Protein AF-A0A015MDX4-F1 (afdb_monomer_lite)

Secondary structure (DSSP, 8-state):
-HHHHHHHHHHHHH-HHHHHH--EEE----S-HHHHHHHHHHHHH-SS--EEEEESGGGHHHHHHHTSTT-GGGGT--EEEEES-BGGG-S-HHHHHHH-SS--EEEEES-B---HHHHHHHHT-SS---EEEEE-PPPGGGHHHHHHHHHHHGGG--EEE--S-HHHHHHHHTT-TT-SEEE------

pLDDT: mean 81.06, std 11.97, range [41.84, 97.25]

Organism: Rhizophagus irregularis (strain DAOM 197198w) (NCBI:txid1432141)

Radius of gyration: 17.51 Å; chains: 1; bounding box: 42×36×48 Å

Sequence (189 aa):
MTNYTNDILELILQNQNFIHNVRNLKLLIDENTRIYNLTSQMIHLHQNLKKILISNDIYLYQLSLLLSKDYNCSNTLNTIIFYHVEFKLVNNLGEIFEQSNVLESVHIFFCSFLNSNLTQQIINLTKPFKLKSLFIVIEKSQIEAAQQSLQISGDYLENFWFSYNASINQQLLKYCKNIKLLYFGMYEK

Foldseek 3Di:
DVPVLLVVLVVVLVVLVNLQPDQEDEDDDDPDPSNVVSVLSSLQSHQQHAEYEDEEAVCLVSLCSSQPPVGRCLAHHQEYEYEAYECPVHQCVLVSVQSRPRHNEYEYAAYPPADPRVLVSQVPHPDQDQYAYDHYADDPVRLVRLQSNLQRHLCNYAEYEDHPDPVSCVSNVVSNDHHNYYDYDDDDD

Structure (mmCIF, N/CA/C/O backbone):
data_AF-A0A015MDX4-F1
#
_entry.id   AF-A0A015MDX4-F1
#
loop_
_atom_site.group_PDB
_atom_site.id
_atom_site.type_symbol
_atom_site.label_atom_id
_atom_site.label_alt_id
_atom_site.label_comp_id
_atom_site.label_asym_id
_atom_site.label_entity_id
_atom_site.label_seq_id
_atom_site.pdbx_PDB_ins_code
_atom_site.Cartn_x
_atom_site.Cartn_y
_atom_site.Cartn_z
_atom_site.occupancy
_atom_site.B_iso_or_equiv
_atom_site.auth_seq_id
_atom_site.auth_comp_id
_atom_site.auth_asym_id
_atom_site.auth_atom_id
_atom_site.pdbx_PDB_model_num
ATOM 1 N N . MET A 1 1 ? -25.206 23.200 -3.541 1.00 51.91 1 MET A N 1
ATOM 2 C CA . MET A 1 1 ? -24.973 21.763 -3.255 1.00 51.91 1 MET A CA 1
ATOM 3 C C . MET A 1 1 ? -24.198 21.515 -1.961 1.00 51.91 1 MET A C 1
ATOM 5 O O . MET A 1 1 ? -24.348 20.442 -1.405 1.00 51.91 1 MET A O 1
ATOM 9 N N . THR A 1 2 ? -23.443 22.486 -1.437 1.00 57.84 2 THR A N 1
ATOM 10 C CA . THR A 1 2 ? -22.593 22.344 -0.238 1.00 57.84 2 THR A CA 1
ATOM 11 C C . THR A 1 2 ? -23.337 22.107 1.085 1.00 57.84 2 THR A C 1
ATOM 13 O O . THR A 1 2 ? -22.780 21.447 1.954 1.00 57.84 2 THR A O 1
ATOM 16 N N . ASN A 1 3 ? -24.579 22.582 1.254 1.00 66.12 3 ASN A N 1
ATOM 17 C CA . ASN A 1 3 ? -25.320 22.379 2.512 1.00 66.12 3 ASN A CA 1
ATOM 18 C C . ASN A 1 3 ? -25.737 20.920 2.736 1.00 66.12 3 ASN A C 1
ATOM 20 O O . ASN A 1 3 ? -25.430 20.372 3.784 1.00 66.12 3 ASN A O 1
ATOM 24 N N . TYR A 1 4 ? -26.309 20.252 1.729 1.00 75.88 4 TYR A N 1
ATOM 25 C CA . TYR A 1 4 ? -26.775 18.867 1.873 1.00 75.88 4 TYR A CA 1
ATOM 26 C C . TYR A 1 4 ? -25.663 17.891 2.276 1.00 75.88 4 TYR A C 1
ATO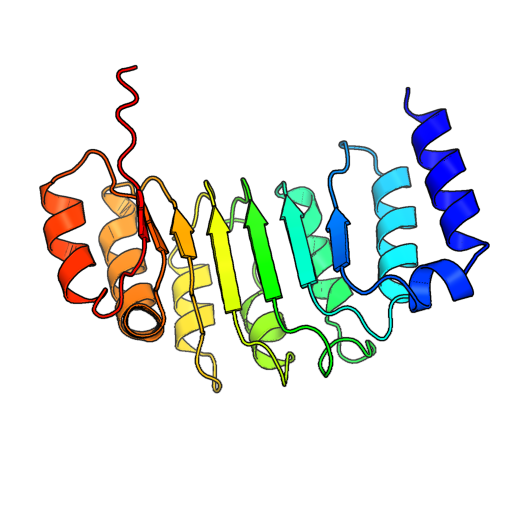M 28 O O . TYR A 1 4 ? -25.886 17.011 3.101 1.00 75.88 4 TYR A O 1
ATOM 36 N N . THR A 1 5 ? -24.453 18.046 1.727 1.00 75.44 5 THR A N 1
ATOM 37 C CA . THR A 1 5 ? -23.316 17.192 2.099 1.00 75.44 5 THR A CA 1
ATOM 38 C C . THR A 1 5 ? -22.891 17.415 3.550 1.00 75.44 5 THR A C 1
ATOM 40 O O . THR A 1 5 ? -22.619 16.444 4.251 1.00 75.44 5 THR A O 1
ATOM 43 N N . ASN A 1 6 ? -22.866 18.668 4.019 1.00 79.50 6 ASN A N 1
ATOM 44 C CA . ASN A 1 6 ? -22.549 18.974 5.416 1.00 79.50 6 ASN A CA 1
ATOM 45 C C . ASN A 1 6 ? -23.601 18.386 6.362 1.00 79.50 6 ASN A C 1
ATOM 47 O O . ASN A 1 6 ? -23.232 17.722 7.326 1.00 79.50 6 ASN A O 1
ATOM 51 N N . ASP A 1 7 ? -24.885 18.560 6.042 1.00 84.75 7 ASP A N 1
ATOM 52 C CA . ASP A 1 7 ? -25.994 18.062 6.859 1.00 84.75 7 ASP A CA 1
ATOM 53 C C . ASP A 1 7 ? -25.942 16.531 6.987 1.00 84.75 7 ASP A C 1
ATOM 55 O O . ASP A 1 7 ? -26.102 15.988 8.078 1.00 84.75 7 ASP A O 1
ATOM 59 N N . ILE A 1 8 ? -25.644 15.820 5.891 1.00 85.88 8 ILE A N 1
ATOM 60 C CA . ILE A 1 8 ? -25.488 14.358 5.904 1.00 85.88 8 ILE A CA 1
ATOM 61 C C . ILE A 1 8 ? -24.317 13.935 6.798 1.00 85.88 8 ILE A C 1
ATOM 63 O O . ILE A 1 8 ? -24.462 13.000 7.584 1.00 85.88 8 ILE A O 1
ATOM 67 N N . LEU A 1 9 ? -23.162 14.597 6.698 1.00 84.00 9 LEU A N 1
ATOM 68 C CA . LEU A 1 9 ? -21.987 14.245 7.502 1.00 84.00 9 LEU A CA 1
ATOM 69 C C . LEU A 1 9 ? -22.198 14.551 8.987 1.00 84.00 9 LEU A C 1
ATOM 71 O O . LEU A 1 9 ? -21.816 13.744 9.829 1.00 84.00 9 LEU A O 1
ATOM 75 N N . GLU A 1 10 ? -22.855 15.664 9.317 1.00 88.56 10 GLU A N 1
ATOM 76 C CA . GLU A 1 10 ? -23.249 15.987 10.693 1.00 88.56 10 GLU A CA 1
ATOM 77 C C . GLU A 1 10 ? -24.224 14.945 11.256 1.00 88.56 10 GLU A C 1
ATOM 79 O O . GLU A 1 10 ? -24.056 14.484 12.387 1.00 88.56 10 GLU A O 1
ATOM 84 N N . LEU A 1 11 ? -25.187 14.493 10.450 1.00 89.81 11 LEU A N 1
ATOM 85 C CA . LEU A 1 11 ? -26.124 13.438 10.835 1.00 89.81 11 LEU A CA 1
ATOM 86 C C . LEU A 1 11 ? -25.394 12.101 11.050 1.00 89.81 11 LEU A C 1
ATOM 88 O O . LEU A 1 11 ? -25.655 11.406 12.032 1.00 89.81 11 LEU A O 1
ATOM 92 N N . ILE A 1 12 ? -24.424 11.752 10.198 1.00 89.19 12 ILE A N 1
ATOM 93 C CA . ILE A 1 12 ? -23.590 10.554 10.390 1.00 89.19 12 ILE A CA 1
ATOM 94 C C . ILE A 1 12 ? -22.765 10.661 11.682 1.00 89.19 12 ILE A C 1
ATOM 96 O O . ILE A 1 12 ? -22.722 9.698 12.448 1.00 89.19 12 ILE A O 1
ATOM 100 N N . LEU A 1 13 ? -22.161 11.820 11.962 1.00 88.56 13 LEU A N 1
ATOM 101 C CA . LEU A 1 13 ? -21.367 12.067 13.174 1.00 88.56 13 LEU A CA 1
ATOM 102 C C . LEU A 1 13 ? -22.166 11.893 14.468 1.00 88.56 13 LEU A C 1
ATOM 104 O O . LEU A 1 13 ? -21.630 11.402 15.461 1.00 88.56 13 LEU A O 1
ATOM 108 N N . GLN A 1 14 ? -23.454 12.237 14.453 1.00 91.06 14 GLN A N 1
ATOM 109 C CA . GLN A 1 14 ? -24.356 12.009 15.585 1.00 91.06 14 GLN A CA 1
ATOM 110 C C . GLN A 1 14 ? -24.640 10.515 15.831 1.00 91.06 14 GLN A C 1
ATOM 112 O O . GLN A 1 14 ? -25.058 10.135 16.923 1.00 91.06 14 GLN A O 1
ATOM 117 N N . ASN A 1 15 ? -24.379 9.646 14.850 1.00 90.50 15 ASN A N 1
ATOM 118 C CA . ASN A 1 15 ? -24.664 8.214 14.898 1.00 90.50 15 ASN A CA 1
ATOM 119 C C . ASN A 1 15 ? -23.373 7.383 15.033 1.00 90.50 15 ASN A C 1
ATOM 121 O O . ASN A 1 15 ? -23.019 6.603 14.151 1.00 90.50 15 ASN A O 1
ATOM 125 N N . GLN A 1 16 ? -22.673 7.489 16.167 1.00 87.31 16 GLN A N 1
ATOM 126 C CA . GLN A 1 16 ? -21.392 6.789 16.393 1.00 87.31 16 GLN A CA 1
ATOM 127 C C . GLN A 1 16 ? -21.469 5.266 16.179 1.00 87.31 16 GLN A C 1
ATOM 129 O O . GLN A 1 16 ? -20.587 4.684 15.550 1.00 87.31 16 GLN A O 1
ATOM 134 N N . ASN A 1 17 ? -22.560 4.619 16.608 1.00 87.94 17 ASN A N 1
ATOM 135 C CA . ASN A 1 17 ? -22.777 3.184 16.380 1.00 87.94 17 ASN A CA 1
ATOM 136 C C . ASN A 1 17 ? -22.796 2.823 14.887 1.00 87.94 17 ASN A C 1
ATOM 138 O O . ASN A 1 17 ? -22.306 1.762 14.500 1.00 87.94 17 ASN A O 1
ATOM 142 N N . PHE A 1 18 ? -23.340 3.701 14.038 1.00 88.38 18 PHE A N 1
ATOM 143 C CA . PHE A 1 18 ? -23.299 3.513 12.591 1.00 88.38 18 PHE A CA 1
ATOM 144 C C . PHE A 1 18 ? -21.850 3.554 12.088 1.00 88.38 18 PHE A C 1
ATOM 146 O O . PHE A 1 18 ? -21.423 2.628 11.401 1.00 88.38 18 PHE A O 1
ATOM 153 N N . ILE A 1 19 ? -21.067 4.553 12.507 1.00 85.31 19 ILE A N 1
ATOM 154 C CA . ILE A 1 19 ? -19.652 4.701 12.126 1.00 85.31 19 ILE A CA 1
ATOM 155 C C . ILE A 1 19 ? -18.822 3.485 12.569 1.00 85.31 19 ILE A C 1
ATOM 157 O O . ILE A 1 19 ? -18.085 2.912 11.766 1.00 85.31 19 ILE A O 1
ATOM 161 N N . HIS A 1 20 ? -18.975 3.031 13.816 1.00 83.44 20 HIS A N 1
ATOM 162 C CA . HIS A 1 20 ? -18.240 1.876 14.349 1.00 83.44 20 HIS A CA 1
ATOM 163 C C . HIS A 1 20 ? -18.513 0.573 13.582 1.00 83.44 20 HIS A C 1
ATOM 165 O O . HIS A 1 20 ? -17.624 -0.277 13.469 1.00 83.44 20 HIS A O 1
ATOM 171 N N . ASN A 1 21 ? -19.721 0.424 13.033 1.00 86.31 21 ASN A N 1
ATOM 172 C CA . ASN A 1 21 ? -20.119 -0.742 12.246 1.00 86.31 21 ASN A CA 1
ATOM 173 C C . ASN A 1 21 ? -19.602 -0.698 10.798 1.00 86.31 21 ASN A C 1
ATOM 175 O O . ASN A 1 21 ? -19.494 -1.744 10.148 1.00 86.31 21 ASN A O 1
ATOM 179 N N . VAL A 1 22 ? -19.246 0.481 10.281 1.00 86.88 22 VAL A N 1
ATOM 180 C CA . VAL A 1 22 ? -18.711 0.639 8.925 1.00 86.88 22 VAL A CA 1
ATOM 181 C C . VAL A 1 22 ? -17.238 0.219 8.891 1.00 86.88 22 VAL A C 1
ATOM 183 O O . VAL A 1 22 ? -16.352 0.862 9.453 1.00 86.88 22 VAL A O 1
ATOM 186 N N . ARG A 1 23 ? -16.971 -0.885 8.185 1.00 85.75 23 ARG A N 1
ATOM 187 C CA . ARG A 1 23 ? -15.627 -1.481 8.042 1.00 85.75 23 ARG A CA 1
ATOM 188 C C . ARG A 1 23 ? -14.867 -1.020 6.801 1.00 85.75 23 ARG A C 1
ATOM 190 O O . ARG A 1 23 ? -13.651 -1.169 6.750 1.00 85.75 23 ARG A O 1
ATOM 197 N N . ASN A 1 24 ? -15.573 -0.515 5.795 1.00 84.69 24 ASN A N 1
ATOM 198 C CA . ASN A 1 24 ? -14.991 -0.064 4.536 1.00 84.69 24 ASN A CA 1
ATOM 199 C C . ASN A 1 24 ? -15.409 1.385 4.319 1.00 84.69 24 ASN A C 1
ATOM 201 O O . ASN A 1 24 ? -16.603 1.655 4.190 1.00 84.69 24 ASN A O 1
ATOM 205 N N . LEU A 1 25 ? -14.441 2.294 4.265 1.00 80.75 25 LEU A N 1
ATOM 206 C CA . LEU A 1 25 ? -14.696 3.716 4.087 1.00 80.75 25 LEU A CA 1
ATOM 207 C C . LEU A 1 25 ? -14.172 4.162 2.724 1.00 80.75 25 LEU A C 1
ATOM 209 O O . LEU A 1 25 ? -13.000 3.974 2.389 1.00 80.75 25 LEU A O 1
ATOM 213 N N . LYS A 1 26 ? -15.065 4.747 1.929 1.00 80.88 26 LYS A N 1
ATOM 214 C CA . LYS A 1 26 ? -14.727 5.379 0.657 1.00 80.88 26 LYS A CA 1
ATOM 215 C C . LYS A 1 26 ? -14.890 6.882 0.818 1.00 80.88 26 LYS A C 1
ATOM 217 O O . LYS A 1 26 ? -16.014 7.347 0.983 1.00 80.88 26 LYS A O 1
ATOM 222 N N . LEU A 1 27 ? -13.790 7.621 0.756 1.00 69.31 27 LEU A N 1
ATOM 223 C CA . LEU A 1 27 ? -13.813 9.076 0.848 1.00 69.31 27 LEU A CA 1
ATOM 224 C C . LEU A 1 27 ? -13.705 9.654 -0.565 1.00 69.31 27 LEU A C 1
ATOM 226 O O . LEU A 1 27 ? -12.684 9.518 -1.233 1.00 69.31 27 LEU A O 1
ATOM 230 N N . LEU A 1 28 ? -14.809 10.230 -1.036 1.00 63.78 28 LEU A N 1
ATOM 231 C CA . LEU A 1 28 ? -14.911 10.982 -2.286 1.00 63.78 28 LEU A CA 1
ATOM 232 C C . LEU A 1 28 ? -15.536 12.322 -1.929 1.00 63.78 28 LEU A C 1
ATOM 234 O O . LEU A 1 28 ? -16.751 12.407 -1.760 1.00 63.78 28 LEU A O 1
ATOM 238 N N . ILE A 1 29 ? -14.703 13.327 -1.701 1.00 59.22 29 ILE A N 1
ATOM 239 C CA . ILE A 1 29 ? -15.138 14.574 -1.089 1.00 59.22 29 ILE A CA 1
ATOM 240 C C . ILE A 1 29 ? -14.649 15.748 -1.927 1.00 59.22 29 ILE A C 1
ATOM 242 O O . ILE A 1 29 ? -13.519 15.742 -2.403 1.00 59.22 29 ILE A O 1
ATOM 246 N N . ASP A 1 30 ? -15.544 16.712 -2.123 1.00 56.84 30 ASP A N 1
ATOM 247 C CA . ASP A 1 30 ? -15.300 17.953 -2.855 1.00 56.84 30 ASP A CA 1
ATOM 248 C C . ASP A 1 30 ? -14.521 18.966 -1.992 1.00 56.84 30 ASP A C 1
ATOM 250 O O . ASP A 1 30 ? -14.519 18.884 -0.756 1.00 56.84 30 ASP A O 1
ATOM 254 N N . GLU A 1 31 ? -13.869 19.932 -2.634 1.00 61.09 31 GLU A N 1
ATOM 255 C CA . GLU A 1 31 ? -12.959 20.908 -2.026 1.00 61.09 31 GLU A CA 1
ATOM 256 C C . GLU A 1 31 ? -13.709 21.919 -1.141 1.00 61.09 31 GLU A C 1
ATOM 258 O O . GLU A 1 31 ? -13.983 23.060 -1.513 1.00 61.09 31 GLU A O 1
ATOM 263 N N . ASN A 1 32 ? -14.069 21.503 0.073 1.00 67.75 32 ASN A N 1
ATOM 264 C CA . ASN A 1 32 ? -14.717 22.358 1.060 1.00 67.75 32 ASN A CA 1
ATOM 265 C C . ASN A 1 32 ? -14.113 22.141 2.452 1.00 67.75 32 ASN A C 1
ATOM 267 O O . ASN A 1 32 ? -14.148 21.043 3.010 1.00 67.75 32 ASN A O 1
ATOM 271 N N . THR A 1 33 ? -13.602 23.219 3.046 1.00 66.12 33 THR A N 1
ATOM 272 C CA . THR A 1 33 ? -12.941 23.225 4.362 1.00 66.12 33 THR A CA 1
ATOM 273 C C . THR A 1 33 ? -13.838 22.756 5.512 1.00 66.12 33 THR A C 1
ATOM 275 O O . THR A 1 33 ? -13.347 22.189 6.488 1.00 66.12 33 THR A O 1
ATOM 278 N N . ARG A 1 34 ? -15.163 22.931 5.418 1.00 70.94 34 ARG A N 1
ATOM 279 C CA . ARG A 1 34 ? -16.099 22.388 6.416 1.00 70.94 34 ARG A CA 1
ATOM 280 C C . ARG A 1 34 ? -16.253 20.881 6.263 1.00 70.94 34 ARG A C 1
ATOM 282 O O . ARG A 1 34 ? -16.202 20.164 7.261 1.00 70.94 34 ARG A O 1
ATOM 289 N N . ILE A 1 35 ? -16.357 20.403 5.025 1.00 72.81 35 ILE A N 1
ATOM 290 C CA . ILE A 1 35 ? -16.430 18.970 4.744 1.00 72.81 35 ILE A CA 1
ATOM 291 C C . ILE A 1 35 ? -15.140 18.272 5.207 1.00 72.81 35 ILE A C 1
ATOM 293 O O . ILE A 1 35 ? -15.199 17.194 5.798 1.00 72.81 35 ILE A O 1
ATOM 297 N N . TYR A 1 36 ? -13.988 18.930 5.040 1.00 71.88 36 TYR A N 1
ATOM 298 C CA . TYR A 1 36 ? -12.698 18.492 5.583 1.00 71.88 36 TYR A CA 1
ATOM 299 C C . TYR A 1 36 ? -12.776 18.192 7.093 1.00 71.88 36 TYR A C 1
ATOM 301 O O . TYR A 1 36 ? -12.437 17.085 7.517 1.00 71.88 36 TYR A O 1
ATOM 309 N N . ASN A 1 37 ? -13.284 19.129 7.902 1.00 75.88 37 ASN A N 1
ATOM 310 C CA . ASN A 1 37 ? -13.329 18.973 9.360 1.00 75.88 37 ASN A CA 1
ATOM 311 C C . ASN A 1 37 ? -14.263 17.836 9.792 1.00 75.88 37 ASN A C 1
ATOM 313 O O . ASN A 1 37 ? -13.899 17.024 10.644 1.00 75.88 37 ASN A O 1
ATOM 317 N N . LEU A 1 38 ? -15.450 17.753 9.186 1.00 79.38 38 LEU A N 1
ATOM 318 C CA . LEU A 1 38 ? -16.440 16.722 9.509 1.00 79.38 38 LEU A CA 1
ATOM 319 C C . LEU A 1 38 ? -15.930 15.322 9.144 1.00 79.38 38 LEU A C 1
ATOM 321 O O . LEU A 1 38 ? -16.098 14.373 9.907 1.00 79.38 38 LEU A O 1
ATOM 325 N N . THR A 1 39 ? -15.229 15.201 8.018 1.00 76.50 39 THR A N 1
ATOM 326 C CA . THR A 1 39 ? -14.639 13.927 7.583 1.00 76.50 39 THR A CA 1
ATOM 327 C C . THR A 1 39 ? -13.542 13.466 8.528 1.00 76.50 39 THR A C 1
ATOM 329 O O . THR A 1 39 ? -13.517 12.295 8.901 1.00 76.50 39 THR A O 1
ATOM 332 N N . SER A 1 40 ? -12.673 14.383 8.969 1.00 75.62 40 SER A N 1
ATOM 333 C CA . SER A 1 40 ? -11.643 14.070 9.965 1.00 75.62 40 SER A CA 1
ATOM 334 C C . SER A 1 40 ? -12.273 13.555 11.259 1.00 75.62 40 SER A C 1
ATOM 336 O O . SER A 1 40 ? -11.809 12.562 11.809 1.00 75.62 40 SER A O 1
ATOM 338 N N . GLN A 1 41 ? -13.365 14.168 11.726 1.00 79.19 41 GLN A N 1
ATOM 339 C CA . GLN A 1 41 ? -14.090 13.690 12.909 1.00 79.19 41 GLN A CA 1
ATOM 340 C C . GLN A 1 41 ? -14.704 12.302 12.692 1.00 79.19 41 GLN A C 1
ATOM 342 O O . GLN A 1 41 ? -14.591 11.441 13.562 1.00 79.19 41 GLN A O 1
ATOM 347 N N . MET A 1 42 ? -15.317 12.056 11.528 1.00 79.44 42 MET A N 1
ATOM 348 C CA . MET A 1 42 ? -15.921 10.756 11.212 1.00 79.44 42 MET A CA 1
ATOM 349 C C . MET A 1 42 ? -14.875 9.657 11.206 1.00 79.44 42 MET A C 1
ATOM 351 O O . MET A 1 42 ? -15.070 8.603 11.807 1.00 79.44 42 MET A O 1
ATOM 355 N N . ILE A 1 43 ? -13.747 9.937 10.559 1.00 76.44 43 ILE A N 1
ATOM 356 C CA . ILE A 1 43 ? -12.565 9.104 10.625 1.00 76.44 43 ILE A CA 1
ATOM 357 C C . ILE A 1 43 ? -12.203 8.867 12.085 1.00 76.44 43 ILE A C 1
ATOM 359 O O . ILE A 1 43 ? -12.191 7.717 12.486 1.00 76.44 43 ILE A O 1
ATOM 363 N N . HIS A 1 44 ? -11.984 9.895 12.908 1.00 76.44 44 HIS A N 1
ATOM 364 C CA . HIS A 1 44 ? -11.553 9.711 14.300 1.00 76.44 44 HIS A CA 1
ATOM 365 C C . HIS A 1 44 ? -12.491 8.831 15.151 1.00 76.44 44 HIS A C 1
ATOM 367 O O . HIS A 1 44 ? -12.062 8.267 16.155 1.00 76.44 44 HIS A O 1
ATOM 373 N N . LEU A 1 45 ? -13.744 8.650 14.737 1.00 78.81 45 LEU A N 1
ATOM 374 C CA . LEU A 1 45 ? -14.698 7.754 15.388 1.00 78.81 45 LEU A CA 1
ATOM 375 C C . LEU A 1 45 ? -14.622 6.296 14.892 1.00 78.81 45 LEU A C 1
ATOM 377 O O . LEU A 1 45 ? -15.122 5.391 15.559 1.00 78.81 45 LEU A O 1
ATOM 381 N N . HIS A 1 46 ? -13.994 6.009 13.752 1.00 77.81 46 HIS A N 1
ATOM 382 C CA . HIS A 1 46 ? -13.793 4.632 13.300 1.00 77.81 46 HIS A CA 1
ATOM 383 C C . HIS A 1 46 ? -12.769 3.891 14.177 1.00 77.81 46 HIS A C 1
ATOM 385 O O . HIS A 1 46 ? -11.664 4.354 14.418 1.00 77.81 46 HIS A O 1
ATOM 391 N N . GLN A 1 47 ? -13.122 2.685 14.626 1.00 75.88 47 GLN A N 1
ATOM 392 C CA . GLN A 1 47 ? -12.231 1.833 15.434 1.00 75.88 47 GLN A CA 1
ATOM 393 C C . GLN A 1 47 ? -11.836 0.538 14.711 1.00 75.88 47 GLN A C 1
ATOM 395 O O . GLN A 1 47 ? -10.785 -0.033 14.975 1.00 75.88 47 GLN A O 1
ATOM 400 N N . ASN A 1 48 ? -12.664 0.089 13.762 1.00 81.88 48 ASN A N 1
ATOM 401 C CA . ASN A 1 48 ? -12.541 -1.213 13.099 1.00 81.88 48 ASN A CA 1
ATOM 402 C C . ASN A 1 48 ? -12.427 -1.091 11.573 1.00 81.88 48 ASN A C 1
ATOM 404 O O . ASN A 1 48 ? -12.924 -1.948 10.830 1.00 81.88 48 ASN A O 1
ATOM 408 N N . LEU A 1 49 ? -11.847 0.013 11.099 1.00 85.00 49 LEU A N 1
ATOM 409 C CA . LEU A 1 49 ? -11.712 0.283 9.675 1.00 85.00 49 LEU A CA 1
ATOM 410 C C . LEU A 1 49 ? -10.753 -0.729 9.047 1.00 85.00 49 LEU A C 1
ATOM 412 O O . LEU A 1 49 ? -9.581 -0.769 9.391 1.00 85.00 49 LEU A O 1
ATOM 416 N N . LYS A 1 50 ? -11.247 -1.524 8.098 1.00 90.38 50 LYS A N 1
ATOM 417 C CA . LYS A 1 50 ? -10.450 -2.520 7.374 1.00 90.38 50 LYS A CA 1
ATOM 418 C C . LYS A 1 50 ? -9.869 -1.977 6.083 1.00 90.38 50 LYS A C 1
ATOM 420 O O . LYS A 1 50 ? -8.739 -2.297 5.739 1.00 90.38 50 LYS A O 1
ATOM 425 N N . LYS A 1 51 ? -10.633 -1.153 5.371 1.00 90.81 51 LYS A N 1
ATOM 426 C CA . LYS A 1 51 ? -10.256 -0.653 4.050 1.00 90.81 51 LYS A CA 1
ATOM 427 C C . LYS A 1 51 ? -10.554 0.828 3.905 1.00 90.81 51 LYS A C 1
ATOM 429 O O . LYS A 1 51 ? -11.668 1.253 4.215 1.00 90.81 51 LYS A O 1
ATOM 434 N N . ILE A 1 52 ? -9.598 1.561 3.341 1.00 86.19 52 ILE A N 1
ATOM 435 C CA . ILE A 1 52 ? -9.751 2.972 2.982 1.00 86.19 52 ILE A CA 1
ATOM 436 C C . ILE A 1 52 ? -9.419 3.215 1.505 1.00 86.19 52 ILE A C 1
ATOM 438 O O . ILE A 1 52 ? -8.458 2.657 0.972 1.00 86.19 52 ILE A O 1
ATOM 442 N N . LEU A 1 53 ? -10.235 4.038 0.842 1.00 87.88 53 LEU A N 1
ATOM 443 C CA . LEU A 1 53 ? -9.911 4.659 -0.445 1.00 87.88 53 LEU A CA 1
ATOM 444 C C . LEU A 1 53 ? -9.650 6.146 -0.229 1.00 87.88 53 LEU A C 1
ATOM 446 O O . LEU A 1 53 ? -10.494 6.835 0.346 1.00 87.88 53 LEU A O 1
ATOM 450 N N . ILE A 1 54 ? -8.529 6.614 -0.763 1.00 81.50 54 ILE A N 1
ATOM 451 C CA . ILE A 1 54 ? -8.075 7.998 -0.722 1.00 81.50 54 ILE A CA 1
ATOM 452 C C . ILE A 1 54 ? -8.002 8.502 -2.153 1.00 81.50 54 ILE A C 1
ATOM 454 O O . ILE A 1 54 ? -7.364 7.886 -3.011 1.00 81.50 54 ILE A O 1
ATOM 458 N N . SER A 1 55 ? -8.674 9.619 -2.389 1.00 79.81 55 SER A N 1
ATOM 459 C CA . SER A 1 55 ? -8.725 10.301 -3.670 1.00 79.81 55 SER A CA 1
ATOM 460 C C . SER A 1 55 ? -8.418 11.772 -3.448 1.00 79.81 55 SER A C 1
ATOM 462 O O . SER A 1 55 ? -8.962 12.339 -2.504 1.00 79.81 55 SER A O 1
ATOM 464 N N . ASN A 1 56 ? -7.635 12.381 -4.344 1.00 70.62 56 ASN A N 1
ATOM 465 C CA . ASN A 1 56 ? -7.257 13.800 -4.324 1.00 70.62 56 ASN A CA 1
ATOM 466 C C . ASN A 1 56 ? -6.238 14.201 -3.220 1.00 70.62 56 ASN A C 1
ATOM 468 O O . ASN A 1 56 ? -6.128 13.571 -2.164 1.00 70.62 56 ASN A O 1
ATOM 472 N N . ASP A 1 57 ? -5.479 15.267 -3.475 1.00 63.00 57 ASP A N 1
ATOM 473 C CA . ASP A 1 57 ? -4.204 15.586 -2.808 1.00 63.00 57 ASP A CA 1
ATOM 474 C C . ASP A 1 57 ? -4.369 16.217 -1.429 1.00 63.00 57 ASP A C 1
ATOM 476 O O . ASP A 1 57 ? -3.601 15.946 -0.503 1.00 63.00 57 ASP A O 1
ATOM 480 N N . ILE A 1 58 ? -5.431 17.009 -1.265 1.00 59.78 58 ILE A N 1
ATOM 481 C CA . ILE A 1 58 ? -5.780 17.705 -0.016 1.00 59.78 58 ILE A CA 1
ATOM 482 C C . ILE A 1 58 ? -5.967 16.707 1.145 1.00 59.78 58 ILE A C 1
ATOM 484 O O . ILE A 1 58 ? -5.757 17.035 2.314 1.00 59.78 58 ILE A O 1
ATOM 488 N N . TYR A 1 59 ? -6.306 15.457 0.830 1.00 59.53 59 TYR A N 1
ATOM 489 C CA . TYR A 1 59 ? -6.685 14.429 1.797 1.00 59.53 59 TYR A CA 1
ATOM 490 C C . TYR A 1 59 ? -5.509 13.545 2.236 1.00 59.53 59 TYR A C 1
ATOM 492 O O . TYR A 1 59 ? -5.647 12.740 3.156 1.00 59.53 59 TYR A O 1
ATOM 500 N N . LEU A 1 60 ? -4.318 13.728 1.658 1.00 59.88 60 LEU A N 1
ATOM 501 C CA . LEU A 1 60 ? -3.103 13.052 2.121 1.00 59.88 60 LEU A CA 1
ATOM 502 C C . LEU A 1 60 ? -2.590 13.622 3.445 1.00 59.88 60 LEU A C 1
ATOM 504 O O . LEU A 1 60 ? -2.121 12.863 4.289 1.00 59.88 60 LEU A O 1
ATOM 508 N N . TYR A 1 61 ? -2.767 14.927 3.682 1.00 58.94 61 TYR A N 1
ATOM 509 C CA . TYR A 1 61 ? -2.538 15.521 5.004 1.00 58.94 61 TYR A CA 1
ATOM 510 C C . TYR A 1 61 ? -3.449 14.894 6.066 1.00 58.94 61 TYR A C 1
ATOM 512 O O . TYR A 1 61 ? -3.017 14.660 7.193 1.00 58.94 61 TYR A O 1
ATOM 520 N N . GLN A 1 62 ? -4.686 14.540 5.708 1.00 57.19 62 GLN A N 1
ATOM 521 C CA . GLN A 1 62 ? -5.580 13.830 6.622 1.00 57.19 62 GLN A CA 1
ATOM 522 C C . GLN A 1 62 ? -5.112 12.402 6.889 1.00 57.19 62 GLN A C 1
ATOM 524 O O . GLN A 1 62 ? -5.411 11.886 7.960 1.00 57.19 62 GLN A O 1
ATOM 529 N N . LEU A 1 63 ? -4.357 11.768 5.981 1.00 61.50 63 LEU A N 1
ATOM 530 C CA . LEU A 1 63 ? -3.832 10.421 6.207 1.00 61.50 63 LEU A CA 1
ATOM 531 C C . LEU A 1 63 ? -2.849 10.373 7.389 1.00 61.50 63 LEU A C 1
ATOM 533 O O . LEU A 1 63 ? -2.842 9.400 8.139 1.00 61.50 63 LEU A O 1
ATOM 537 N N . SER A 1 64 ? -2.079 11.440 7.619 1.00 61.19 64 SER A N 1
ATOM 538 C CA . SER A 1 64 ? -1.279 11.557 8.850 1.00 61.19 64 SER A CA 1
ATOM 539 C C . SER A 1 64 ? -2.121 11.625 10.113 1.00 61.19 64 SER A C 1
ATOM 541 O O . SER A 1 64 ? -1.742 11.060 11.133 1.00 61.19 64 SER A O 1
ATOM 543 N N . LEU A 1 65 ? -3.247 12.346 10.063 1.00 58.59 65 LEU A N 1
ATOM 544 C CA . LEU A 1 65 ? -4.173 12.442 11.194 1.00 58.59 65 LEU A CA 1
ATOM 545 C C . LEU A 1 65 ? -4.934 11.123 11.406 1.00 58.59 65 LEU A C 1
ATOM 547 O O . LEU A 1 65 ? -5.175 10.735 12.543 1.00 58.59 65 LEU A O 1
ATOM 551 N N . LEU A 1 66 ? -5.259 10.423 10.317 1.00 58.22 66 LEU A N 1
ATOM 552 C CA . LEU A 1 66 ? -5.904 9.106 10.259 1.00 58.22 66 LEU A CA 1
ATOM 553 C C . LEU A 1 66 ? -5.127 8.016 11.000 1.00 58.22 66 LEU A C 1
ATOM 555 O O . LEU A 1 66 ? -5.729 7.016 11.370 1.00 58.22 66 LEU A O 1
ATOM 559 N N . LEU A 1 67 ? -3.809 8.150 11.149 1.00 60.00 67 LEU A N 1
ATOM 560 C CA . LEU A 1 67 ? -2.944 7.099 11.692 1.00 60.00 67 LEU A CA 1
ATOM 561 C C . LEU A 1 67 ? -2.023 7.596 12.805 1.00 60.00 67 LEU A C 1
ATOM 563 O O . LEU A 1 67 ? -1.117 6.880 13.215 1.00 60.00 67 LEU A O 1
ATOM 567 N N . SER A 1 68 ? -2.281 8.784 13.358 1.00 61.62 68 SER A N 1
ATOM 568 C CA . SER A 1 68 ? -1.549 9.249 14.534 1.00 61.62 68 SER A CA 1
ATOM 569 C C . SER A 1 68 ? -1.594 8.205 15.662 1.00 61.62 68 SER A C 1
ATOM 571 O O . SER A 1 68 ? -2.509 7.382 15.752 1.00 61.62 68 SER A O 1
ATOM 573 N N . LYS A 1 69 ? -0.586 8.235 16.543 1.00 55.50 69 LYS A N 1
ATOM 574 C CA . LYS A 1 69 ? -0.397 7.246 17.624 1.00 55.50 69 LYS A CA 1
ATOM 575 C C . LYS A 1 69 ? -1.621 7.052 18.530 1.00 55.50 69 LYS A C 1
ATOM 577 O O . LYS A 1 69 ? -1.708 6.028 19.200 1.00 55.50 69 LYS A O 1
ATOM 582 N N . ASP A 1 70 ? -2.552 7.999 18.526 1.00 56.59 70 ASP A N 1
ATOM 583 C CA . ASP A 1 70 ? -3.755 8.004 19.354 1.00 56.59 70 ASP A CA 1
ATOM 584 C C . ASP A 1 70 ? -4.930 7.222 18.730 1.00 56.59 70 ASP A C 1
ATOM 586 O O . ASP A 1 70 ? -6.033 7.220 19.279 1.00 56.59 70 ASP A O 1
ATOM 590 N N . TYR A 1 71 ? -4.730 6.568 17.578 1.00 63.66 71 TYR A N 1
ATOM 591 C CA . TYR A 1 71 ? -5.821 6.027 16.771 1.00 63.66 71 TYR A CA 1
ATOM 592 C C . TYR A 1 71 ? -5.829 4.490 16.629 1.00 63.66 71 TYR A C 1
ATOM 594 O O . TYR A 1 71 ? -4.821 3.839 16.354 1.00 63.66 71 TYR A O 1
ATOM 602 N N . ASN A 1 72 ? -7.018 3.893 16.786 1.00 64.31 72 ASN A N 1
ATOM 603 C CA . ASN A 1 72 ? -7.209 2.449 17.001 1.00 64.31 72 ASN A CA 1
ATOM 604 C C . ASN A 1 72 ? -7.300 1.583 15.726 1.00 64.31 72 ASN A C 1
ATOM 606 O O . ASN A 1 72 ? -7.418 0.359 15.836 1.00 64.31 72 ASN A O 1
ATOM 610 N N . CYS A 1 73 ? -7.250 2.153 14.514 1.00 75.62 73 CYS A N 1
ATOM 611 C CA . CYS A 1 73 ? -7.395 1.346 13.292 1.00 75.62 73 CYS A CA 1
ATOM 612 C C . CYS A 1 73 ? -6.109 0.620 12.855 1.00 75.62 73 CYS A C 1
ATOM 614 O O . CYS A 1 73 ? -6.173 -0.237 11.976 1.00 75.62 73 CYS A O 1
ATOM 616 N N . SER A 1 74 ? -4.957 0.898 13.473 1.00 79.06 74 SER A N 1
ATOM 617 C CA . SER A 1 74 ? -3.660 0.274 13.144 1.00 79.06 74 SER A CA 1
ATOM 618 C C . SER A 1 74 ? -3.693 -1.261 13.171 1.00 79.06 74 SER A C 1
ATOM 620 O O . SER A 1 74 ? -2.997 -1.919 12.398 1.00 79.06 74 SER A O 1
ATOM 622 N N . ASN A 1 75 ? -4.547 -1.842 14.018 1.00 85.25 75 ASN A N 1
ATOM 623 C CA . ASN A 1 75 ? -4.736 -3.290 14.145 1.00 85.25 75 ASN A CA 1
ATOM 624 C C . ASN A 1 75 ? -5.848 -3.862 13.253 1.00 85.25 75 ASN A C 1
ATOM 626 O O . ASN A 1 75 ? -6.056 -5.074 13.246 1.00 85.25 75 ASN A O 1
ATOM 630 N N . THR A 1 76 ? -6.589 -3.023 12.526 1.00 88.00 76 THR A N 1
ATOM 631 C CA . THR A 1 76 ? -7.719 -3.460 11.689 1.00 88.00 76 THR A CA 1
ATOM 632 C C . THR A 1 76 ? -7.569 -3.092 10.215 1.00 88.00 76 THR A C 1
ATOM 634 O O . THR A 1 76 ? -8.085 -3.830 9.372 1.00 88.00 76 THR A O 1
ATOM 637 N N . LEU A 1 77 ? -6.823 -2.030 9.891 1.00 88.25 77 LEU A N 1
ATOM 638 C CA . LEU A 1 77 ? -6.640 -1.505 8.541 1.00 88.25 77 LEU A CA 1
ATOM 639 C C . LEU A 1 77 ? -5.730 -2.408 7.705 1.00 88.25 77 LEU A C 1
ATOM 641 O O . LEU A 1 77 ? -4.504 -2.330 7.771 1.00 88.25 77 LEU A O 1
ATOM 645 N N . ASN A 1 78 ? -6.349 -3.245 6.875 1.00 93.19 78 ASN A N 1
ATOM 646 C CA . ASN A 1 78 ? -5.660 -4.205 6.023 1.00 93.19 78 ASN A CA 1
ATOM 647 C C . ASN A 1 78 ? -5.403 -3.695 4.598 1.00 93.19 78 ASN A C 1
ATOM 649 O O . ASN A 1 78 ? -4.487 -4.180 3.934 1.00 93.19 78 ASN A O 1
ATOM 653 N N . THR A 1 79 ? -6.198 -2.731 4.123 1.00 93.88 79 THR A N 1
ATOM 654 C CA . THR A 1 79 ? -6.169 -2.280 2.729 1.00 93.88 79 THR A CA 1
ATOM 655 C C . THR A 1 79 ? -6.171 -0.763 2.630 1.00 93.88 79 THR A C 1
ATOM 657 O O . THR A 1 79 ? -7.107 -0.104 3.089 1.00 93.88 79 THR A O 1
ATOM 660 N N . ILE A 1 80 ? -5.182 -0.217 1.925 1.00 91.12 80 ILE A N 1
ATOM 661 C CA . ILE A 1 80 ? -5.136 1.198 1.541 1.00 91.12 80 ILE A CA 1
ATOM 662 C C . ILE A 1 80 ? -5.167 1.285 0.017 1.00 91.12 80 ILE A C 1
ATOM 664 O O . ILE A 1 80 ? -4.405 0.603 -0.669 1.00 91.12 80 ILE A O 1
ATOM 668 N N . ILE A 1 81 ? -6.059 2.116 -0.517 1.00 91.88 81 ILE A N 1
ATOM 669 C CA . ILE A 1 81 ? -6.142 2.400 -1.948 1.00 91.88 81 ILE A CA 1
ATOM 670 C C . ILE A 1 81 ? -5.935 3.894 -2.173 1.00 91.88 81 ILE A C 1
ATOM 672 O O . ILE A 1 81 ? -6.664 4.704 -1.610 1.00 91.88 81 ILE A O 1
ATOM 676 N N . PHE A 1 82 ? -4.991 4.239 -3.040 1.00 89.00 82 PHE A N 1
ATOM 677 C CA . PHE A 1 82 ? -4.780 5.587 -3.556 1.00 89.00 82 PHE A CA 1
ATOM 678 C C . PHE A 1 82 ? -5.319 5.681 -4.986 1.00 89.00 82 PHE A C 1
ATOM 680 O O . PHE A 1 82 ? -5.058 4.795 -5.804 1.00 89.00 82 PHE A O 1
ATOM 687 N N . TYR A 1 83 ? -6.073 6.739 -5.281 1.00 87.75 83 TYR A N 1
ATOM 688 C CA . TYR A 1 83 ? -6.686 6.981 -6.586 1.00 87.75 83 TYR A CA 1
ATOM 689 C C . TYR A 1 83 ? -6.557 8.455 -6.992 1.00 87.75 83 TYR A C 1
ATOM 691 O O . TYR A 1 83 ? -7.107 9.304 -6.305 1.00 87.75 83 TYR A O 1
ATOM 699 N N . HIS A 1 84 ? -5.855 8.775 -8.085 1.00 83.44 84 HIS A N 1
ATOM 700 C CA . HIS A 1 84 ? -5.589 10.169 -8.502 1.00 83.44 84 HIS A CA 1
ATOM 701 C C . HIS A 1 84 ? -5.022 11.037 -7.371 1.00 83.44 84 HIS A C 1
ATOM 703 O O . HIS A 1 84 ? -5.638 11.995 -6.915 1.00 83.44 84 HIS A O 1
ATOM 709 N N . VAL A 1 85 ? -3.851 10.632 -6.892 1.00 80.81 85 VAL A N 1
ATOM 710 C CA . VAL A 1 85 ? -3.149 11.242 -5.761 1.00 80.81 85 VAL A CA 1
ATOM 711 C C . VAL A 1 85 ? -1.756 11.678 -6.222 1.00 80.81 85 VAL A C 1
ATOM 713 O O . VAL A 1 85 ? -1.065 10.909 -6.894 1.00 80.81 85 VAL A O 1
ATOM 716 N N . GLU A 1 86 ? -1.332 12.873 -5.837 1.00 80.81 86 GLU A N 1
ATOM 717 C CA . GLU A 1 86 ? -0.011 13.457 -6.023 1.00 80.81 86 GLU A CA 1
ATOM 718 C C . GLU A 1 86 ? 0.809 13.367 -4.741 1.00 80.81 86 GLU A C 1
ATOM 720 O O . GLU A 1 86 ? 0.647 14.103 -3.769 1.00 80.81 86 GLU A O 1
ATOM 725 N N . PHE A 1 87 ? 1.788 12.466 -4.767 1.00 78.38 87 PHE A N 1
ATOM 726 C CA . PHE A 1 87 ? 2.645 12.191 -3.619 1.00 78.38 87 PHE A CA 1
ATOM 727 C C . PHE A 1 87 ? 3.748 13.239 -3.400 1.00 78.38 87 PHE A C 1
ATOM 729 O O . PHE A 1 87 ? 4.557 13.101 -2.482 1.00 78.38 87 PHE A O 1
ATOM 736 N N . LYS A 1 88 ? 3.821 14.301 -4.219 1.00 73.25 88 LYS A N 1
ATOM 737 C CA . LYS A 1 88 ? 4.806 15.387 -4.035 1.00 73.25 88 LYS A CA 1
ATOM 738 C C . LYS A 1 88 ? 4.622 16.158 -2.737 1.00 73.25 88 LYS A C 1
ATOM 740 O O . LYS A 1 88 ? 5.604 16.674 -2.216 1.00 73.25 88 LYS A O 1
ATOM 745 N N . LEU A 1 89 ? 3.402 16.211 -2.215 1.00 64.56 89 LEU A N 1
ATOM 746 C CA . LEU A 1 89 ? 3.061 17.022 -1.049 1.00 64.56 89 LEU A CA 1
ATOM 747 C C . LEU A 1 89 ? 3.034 16.220 0.264 1.00 64.56 89 LEU A C 1
ATOM 749 O O . LEU A 1 89 ? 2.639 16.760 1.294 1.00 64.56 89 LEU A O 1
ATOM 753 N N . VAL A 1 90 ? 3.449 14.944 0.253 1.00 69.62 90 VAL A N 1
ATOM 754 C CA . VAL A 1 90 ? 3.246 14.029 1.391 1.00 69.62 90 VAL A CA 1
ATOM 755 C C . VAL A 1 90 ? 4.554 13.515 1.967 1.00 69.62 90 VAL A C 1
ATOM 757 O O . VAL A 1 90 ? 5.318 12.815 1.302 1.00 69.62 90 VAL A O 1
ATOM 760 N N . ASN A 1 91 ? 4.772 13.800 3.249 1.00 73.38 91 ASN A N 1
ATOM 761 C CA . ASN A 1 91 ? 6.040 13.512 3.925 1.00 73.38 91 ASN A CA 1
ATOM 762 C C . ASN A 1 91 ? 5.960 12.396 4.979 1.00 73.38 91 ASN A C 1
ATOM 764 O O . ASN A 1 91 ? 6.987 12.025 5.530 1.00 73.38 91 ASN A O 1
ATOM 768 N N . ASN A 1 92 ? 4.773 11.862 5.274 1.00 77.62 92 ASN A N 1
ATOM 769 C CA . ASN A 1 92 ? 4.530 10.989 6.433 1.00 77.62 92 ASN A CA 1
ATOM 770 C C . ASN A 1 92 ? 3.876 9.638 6.095 1.00 77.62 92 ASN A C 1
ATOM 772 O O . ASN A 1 92 ? 3.462 8.912 6.997 1.00 77.62 92 ASN A O 1
ATOM 776 N N . LEU A 1 93 ? 3.818 9.257 4.814 1.00 82.38 93 LEU A N 1
ATOM 777 C CA . LEU A 1 93 ? 3.288 7.952 4.397 1.00 82.38 93 LEU A CA 1
ATOM 778 C C . LEU A 1 93 ? 4.090 6.785 4.966 1.00 82.38 93 LEU A C 1
ATOM 780 O O . LEU A 1 93 ? 3.517 5.741 5.265 1.00 82.38 93 LEU A O 1
ATOM 784 N N . GLY A 1 94 ? 5.397 6.970 5.156 1.00 86.50 94 GLY A N 1
ATOM 785 C CA . GLY A 1 94 ? 6.240 5.987 5.829 1.00 86.50 94 GLY A CA 1
ATOM 786 C C . GLY A 1 94 ? 5.712 5.630 7.222 1.00 86.50 94 GLY A C 1
ATOM 787 O O . GLY A 1 94 ? 5.532 4.455 7.525 1.00 86.50 94 GLY A O 1
ATOM 788 N N . GLU A 1 95 ? 5.372 6.630 8.042 1.00 83.69 95 GLU A N 1
ATOM 789 C CA . GLU A 1 95 ? 4.848 6.412 9.400 1.00 83.69 95 GLU A CA 1
ATOM 790 C C . GLU A 1 95 ? 3.522 5.646 9.383 1.00 83.69 95 GLU A C 1
ATOM 792 O O . GLU A 1 95 ? 3.340 4.696 10.139 1.00 83.69 95 GLU A O 1
ATOM 797 N N . ILE A 1 96 ? 2.636 6.016 8.458 1.00 81.69 96 ILE A N 1
ATOM 798 C CA . ILE A 1 96 ? 1.337 5.379 8.212 1.00 81.69 96 ILE A CA 1
ATOM 799 C C . ILE A 1 96 ? 1.489 3.883 7.913 1.00 81.69 96 ILE A C 1
ATOM 801 O O . ILE A 1 96 ? 0.789 3.047 8.493 1.00 81.69 96 ILE A O 1
ATOM 805 N N . PHE A 1 97 ? 2.401 3.529 7.004 1.00 87.31 97 PHE A N 1
ATOM 806 C CA . PHE A 1 97 ? 2.657 2.130 6.665 1.00 87.31 97 PHE A CA 1
ATOM 807 C C . PHE A 1 97 ? 3.302 1.376 7.832 1.00 87.31 97 PHE A C 1
ATOM 809 O O . PHE A 1 97 ? 2.946 0.225 8.083 1.00 87.31 97 PHE A O 1
ATOM 816 N N . GLU A 1 98 ? 4.193 2.032 8.575 1.00 87.38 98 GLU A N 1
ATOM 817 C CA . GLU A 1 98 ? 4.905 1.445 9.710 1.00 87.38 98 GLU A CA 1
ATOM 818 C C . GLU A 1 98 ? 3.978 1.174 10.906 1.00 87.38 98 GLU A C 1
ATOM 820 O O . GLU A 1 98 ? 4.086 0.144 11.575 1.00 87.38 98 GLU A O 1
ATOM 825 N N . GLN A 1 99 ? 3.022 2.068 11.160 1.00 83.31 99 GLN A N 1
ATOM 826 C CA . GLN A 1 99 ? 2.058 1.954 12.255 1.00 83.31 99 GLN A CA 1
ATOM 827 C C . GLN A 1 99 ? 0.995 0.890 12.001 1.00 83.31 99 GLN A C 1
ATOM 829 O O . GLN A 1 99 ? 0.500 0.295 12.958 1.00 83.31 99 GLN A O 1
ATOM 834 N N . SER A 1 100 ? 0.642 0.610 10.743 1.00 84.88 100 SER A N 1
ATOM 835 C CA . SER A 1 100 ? -0.317 -0.456 10.462 1.00 84.88 100 SER A CA 1
ATOM 836 C C . SER A 1 100 ? 0.303 -1.834 10.732 1.00 84.88 100 SER A C 1
ATOM 838 O O . SER A 1 100 ? 1.338 -2.221 10.185 1.00 84.88 100 SER A O 1
ATOM 840 N N . ASN A 1 101 ? -0.324 -2.601 11.622 1.00 85.25 101 ASN A N 1
ATOM 841 C CA . ASN A 1 101 ? 0.151 -3.923 12.037 1.00 85.25 101 ASN A CA 1
ATOM 842 C C . ASN A 1 101 ? -0.373 -5.041 11.138 1.00 85.25 101 ASN A C 1
ATOM 844 O O . ASN A 1 101 ? 0.249 -6.096 11.041 1.00 85.25 101 ASN A O 1
ATOM 848 N N . VAL A 1 102 ? -1.503 -4.804 10.471 1.00 91.12 102 VAL A N 1
ATOM 849 C CA . VAL A 1 102 ? -2.210 -5.806 9.664 1.00 91.12 102 VAL A CA 1
ATOM 850 C C . VAL A 1 102 ? -2.319 -5.402 8.194 1.00 91.12 102 VAL A C 1
ATOM 852 O O . VAL A 1 102 ? -3.140 -5.961 7.471 1.00 91.12 102 VAL A O 1
ATOM 855 N N . LEU A 1 103 ? -1.514 -4.435 7.732 1.00 92.38 103 LEU A N 1
ATOM 856 C CA . LEU A 1 103 ? -1.532 -3.997 6.336 1.00 92.38 103 LEU A CA 1
ATOM 857 C C . LEU A 1 103 ? -1.146 -5.159 5.413 1.00 92.38 103 LEU A C 1
ATOM 859 O O . LEU A 1 103 ? -0.005 -5.626 5.376 1.00 92.38 103 LEU A O 1
ATOM 863 N N . GLU A 1 104 ? -2.123 -5.636 4.654 1.00 95.06 104 GLU A N 1
ATOM 864 C CA . GLU A 1 104 ? -1.970 -6.758 3.733 1.00 95.06 104 GLU A CA 1
ATOM 865 C C . GLU A 1 104 ? -1.826 -6.298 2.290 1.00 95.06 104 GLU A C 1
ATOM 867 O O . GLU A 1 104 ? -1.236 -7.019 1.482 1.00 95.06 104 GLU A O 1
ATOM 872 N N . SER A 1 105 ? -2.364 -5.125 1.954 1.00 96.06 105 SER A N 1
ATOM 873 C CA . SER A 1 105 ? -2.356 -4.639 0.582 1.00 96.06 105 SER A CA 1
ATOM 874 C C . SER A 1 105 ? -2.426 -3.124 0.462 1.00 96.06 105 SER A C 1
ATOM 876 O O . SER A 1 105 ? -3.328 -2.474 0.994 1.00 96.06 105 SER A O 1
ATOM 878 N N . VAL A 1 106 ? -1.508 -2.585 -0.333 1.00 94.50 106 VAL A N 1
ATOM 879 C CA . VAL A 1 106 ? -1.551 -1.216 -0.844 1.00 94.50 106 VAL A CA 1
ATOM 880 C C . VAL A 1 106 ? -1.839 -1.265 -2.339 1.00 94.50 106 VAL A C 1
ATOM 882 O O . VAL A 1 106 ? -1.279 -2.089 -3.067 1.00 94.50 106 VAL A O 1
ATOM 885 N N . HIS A 1 107 ? -2.729 -0.392 -2.800 1.00 94.62 107 HIS A N 1
ATOM 886 C CA . HIS A 1 107 ? -3.107 -0.288 -4.204 1.00 94.62 107 HIS A CA 1
ATOM 887 C C . HIS A 1 107 ? -3.017 1.157 -4.672 1.00 94.62 107 HIS A C 1
ATOM 889 O O . HIS A 1 107 ? -3.453 2.065 -3.968 1.00 94.62 107 HIS A O 1
ATOM 895 N N . ILE A 1 108 ? -2.471 1.361 -5.864 1.00 91.25 108 ILE A N 1
ATOM 896 C CA . ILE A 1 108 ? -2.173 2.686 -6.401 1.00 91.25 108 ILE A CA 1
ATOM 897 C C . ILE A 1 108 ? -2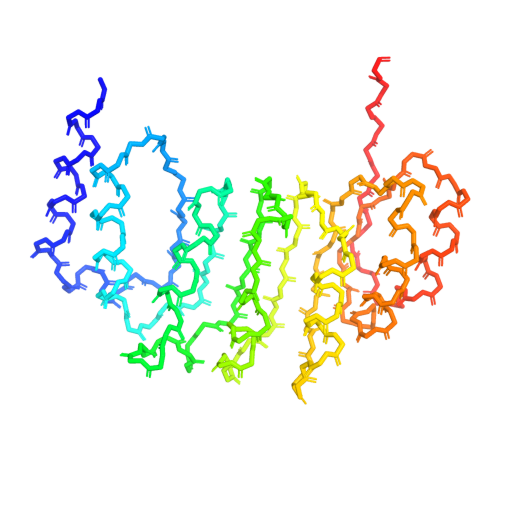.708 2.762 -7.818 1.00 91.25 108 ILE A C 1
ATOM 899 O O . ILE A 1 108 ? -2.289 2.000 -8.692 1.00 91.25 108 ILE A O 1
ATOM 903 N N . PHE A 1 109 ? -3.637 3.686 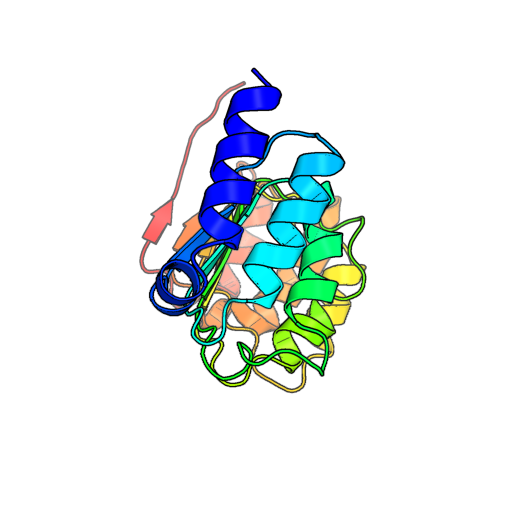-8.028 1.00 90.44 109 PHE A N 1
ATOM 904 C CA . PHE A 1 109 ? -4.355 3.848 -9.279 1.00 90.44 109 PHE A CA 1
ATOM 905 C C . PHE A 1 109 ? -4.310 5.297 -9.754 1.00 90.44 109 PHE A C 1
ATOM 907 O O . PHE A 1 109 ? -4.789 6.209 -9.093 1.00 90.44 109 PHE A O 1
ATOM 914 N N . PHE A 1 110 ? -3.747 5.504 -10.937 1.00 85.94 110 PHE A N 1
ATOM 915 C CA . PHE A 1 110 ? -3.668 6.775 -11.651 1.00 85.94 110 PHE A CA 1
ATOM 916 C C . PHE A 1 110 ? -3.109 7.935 -10.813 1.00 85.94 110 PHE A C 1
ATOM 918 O O . PHE A 1 110 ? -3.511 9.085 -10.974 1.00 85.94 110 PHE A O 1
ATOM 925 N N . CYS A 1 111 ? -2.185 7.621 -9.907 1.00 82.06 111 CYS A N 1
ATOM 926 C CA . CYS A 1 111 ? -1.479 8.575 -9.063 1.00 82.06 111 CYS A CA 1
ATOM 927 C C . CYS A 1 111 ? -0.190 9.060 -9.739 1.00 82.06 111 CYS A C 1
ATOM 929 O O . CYS A 1 111 ? 0.457 8.296 -10.463 1.00 82.06 111 CYS A O 1
ATOM 931 N N . SER A 1 112 ? 0.256 10.276 -9.427 1.00 76.88 112 SER A N 1
ATOM 932 C CA . SER A 1 112 ? 1.624 10.720 -9.721 1.00 76.88 112 SER A CA 1
ATOM 933 C C . SER A 1 112 ? 2.555 10.166 -8.635 1.00 76.88 112 SER A C 1
ATOM 935 O O . SER A 1 112 ? 2.908 10.824 -7.658 1.00 76.88 112 SER A O 1
ATOM 937 N N . PHE A 1 113 ? 2.860 8.872 -8.791 1.00 66.44 113 PHE A N 1
ATOM 938 C CA . PHE A 1 113 ? 3.382 7.990 -7.743 1.00 66.44 113 PHE A CA 1
ATOM 939 C C . PHE A 1 113 ? 4.792 8.338 -7.265 1.00 66.44 113 PHE A C 1
ATOM 941 O O . PHE A 1 113 ? 5.029 8.437 -6.067 1.00 66.44 113 PHE A O 1
ATOM 948 N N . LEU A 1 114 ? 5.745 8.494 -8.181 1.00 66.38 114 LEU A N 1
ATOM 949 C CA . LEU A 1 114 ? 7.146 8.269 -7.836 1.00 66.38 114 LEU A CA 1
ATOM 950 C C . LEU A 1 114 ? 7.945 9.551 -7.871 1.00 66.38 114 LEU A C 1
ATOM 952 O O . LEU A 1 114 ? 8.373 10.025 -8.921 1.00 66.38 114 LEU A O 1
ATOM 956 N N . ASN A 1 115 ? 8.183 10.081 -6.683 1.00 74.38 115 ASN A N 1
ATOM 957 C CA . ASN A 1 115 ? 9.318 10.947 -6.435 1.00 74.38 115 ASN A CA 1
ATOM 958 C C . ASN A 1 115 ? 10.315 10.219 -5.520 1.00 74.38 115 ASN A C 1
ATOM 960 O O . ASN A 1 115 ? 10.032 9.159 -4.946 1.00 74.38 115 ASN A O 1
ATOM 964 N N . SER A 1 116 ? 11.502 10.799 -5.390 1.00 81.88 116 SER A N 1
ATOM 965 C CA . SER A 1 116 ? 12.540 10.296 -4.491 1.00 81.88 116 SER A CA 1
ATOM 966 C C . SER A 1 116 ? 12.076 10.253 -3.030 1.00 81.88 116 SER A C 1
ATOM 968 O O . SER A 1 116 ? 12.462 9.345 -2.303 1.00 81.88 116 SER A O 1
ATOM 970 N N . ASN A 1 117 ? 11.200 11.173 -2.610 1.00 84.19 117 ASN A N 1
ATOM 971 C CA . ASN A 1 117 ? 10.703 11.253 -1.236 1.00 84.19 117 ASN A CA 1
ATOM 972 C C . ASN A 1 117 ? 9.889 10.012 -0.824 1.00 84.19 117 ASN A C 1
ATOM 974 O O . ASN A 1 117 ? 10.218 9.363 0.166 1.00 84.19 117 ASN A O 1
ATOM 978 N N . LEU A 1 118 ? 8.863 9.636 -1.594 1.00 84.69 118 LEU A N 1
ATOM 979 C CA . LEU A 1 118 ? 8.062 8.441 -1.313 1.00 84.69 118 LEU A CA 1
ATOM 980 C C . LEU A 1 118 ? 8.908 7.170 -1.408 1.00 84.69 118 LEU A C 1
ATOM 982 O O . LEU A 1 118 ? 8.777 6.273 -0.580 1.00 84.69 118 LEU A O 1
ATOM 986 N N . THR A 1 119 ? 9.803 7.116 -2.394 1.00 88.06 119 THR A N 1
ATOM 987 C CA . THR A 1 119 ? 10.715 5.981 -2.572 1.00 88.06 119 THR A CA 1
ATOM 988 C C . THR A 1 119 ? 11.589 5.792 -1.333 1.00 88.06 119 THR A C 1
ATOM 990 O O . THR A 1 119 ? 11.675 4.684 -0.810 1.00 88.06 119 THR A O 1
ATOM 993 N N . GLN A 1 120 ? 12.156 6.876 -0.796 1.00 89.19 120 GLN A N 1
ATOM 994 C CA . GLN A 1 120 ? 12.954 6.821 0.426 1.00 89.19 120 GLN A CA 1
ATOM 995 C C . GLN A 1 120 ? 12.120 6.409 1.644 1.00 89.19 120 GLN A C 1
ATOM 997 O O . GLN A 1 120 ? 12.589 5.623 2.464 1.00 89.19 120 GLN A O 1
ATOM 1002 N N . GLN A 1 121 ? 10.878 6.894 1.752 1.00 89.56 121 GLN A N 1
ATOM 1003 C CA . GLN A 1 121 ? 9.965 6.470 2.815 1.00 89.56 121 GLN A CA 1
ATOM 1004 C C . GLN A 1 121 ? 9.697 4.960 2.754 1.00 89.56 121 GLN A C 1
ATOM 1006 O O . GLN A 1 121 ? 9.751 4.318 3.794 1.00 89.56 121 GLN A O 1
ATOM 1011 N N . ILE A 1 122 ? 9.479 4.390 1.561 1.00 90.62 122 ILE A N 1
ATOM 1012 C CA . ILE A 1 122 ? 9.279 2.943 1.365 1.00 90.62 122 ILE A CA 1
ATOM 1013 C C . ILE A 1 122 ? 10.554 2.151 1.693 1.00 90.62 122 ILE A C 1
ATOM 1015 O O . ILE A 1 122 ? 10.467 1.119 2.352 1.00 90.62 122 ILE A O 1
ATOM 1019 N N . ILE A 1 123 ? 11.728 2.628 1.262 1.00 91.06 123 ILE A N 1
ATOM 1020 C CA . ILE A 1 123 ? 13.031 2.000 1.558 1.00 91.06 123 ILE A CA 1
ATOM 1021 C C . ILE A 1 123 ? 13.287 1.927 3.067 1.00 91.06 123 ILE A C 1
ATOM 1023 O O . ILE A 1 123 ? 13.853 0.949 3.547 1.00 91.06 123 ILE A O 1
ATOM 1027 N N . ASN A 1 124 ? 12.872 2.953 3.809 1.00 92.44 124 ASN A N 1
ATOM 1028 C CA . ASN A 1 124 ? 13.129 3.066 5.242 1.00 92.44 124 ASN A CA 1
ATOM 1029 C C . ASN A 1 124 ? 12.141 2.276 6.120 1.00 92.44 124 ASN A C 1
ATOM 1031 O O . ASN A 1 124 ? 12.306 2.277 7.341 1.00 92.44 124 ASN A O 1
ATOM 1035 N N . LEU A 1 125 ? 11.120 1.633 5.542 1.00 93.00 125 LEU A N 1
ATOM 1036 C CA . LEU A 1 125 ? 10.162 0.830 6.307 1.00 93.00 125 LEU A CA 1
ATOM 1037 C C . LEU A 1 125 ? 10.850 -0.383 6.933 1.00 93.00 125 LEU A C 1
ATOM 1039 O O . LEU A 1 125 ? 11.646 -1.066 6.287 1.00 93.00 125 LEU A O 1
ATOM 1043 N N . THR A 1 126 ? 10.501 -0.696 8.181 1.00 93.31 126 THR A N 1
ATOM 1044 C CA . THR A 1 126 ? 11.002 -1.919 8.834 1.00 93.31 126 THR A CA 1
ATOM 1045 C C . THR A 1 126 ? 10.139 -3.134 8.493 1.00 93.31 126 THR A C 1
ATOM 1047 O O . THR A 1 126 ? 10.602 -4.277 8.550 1.00 93.31 126 THR A O 1
ATOM 1050 N N . LYS A 1 127 ? 8.887 -2.890 8.085 1.00 90.56 127 LYS A N 1
ATOM 1051 C CA . LYS A 1 127 ? 7.921 -3.904 7.648 1.00 90.56 127 LYS A CA 1
ATOM 1052 C C . LYS A 1 127 ? 7.850 -3.997 6.115 1.00 90.56 127 LYS A C 1
ATOM 1054 O O . LYS A 1 127 ? 8.027 -2.993 5.427 1.00 90.56 127 LYS A O 1
ATOM 1059 N N . PRO A 1 128 ? 7.512 -5.172 5.546 1.00 90.31 128 PRO A N 1
ATOM 1060 C CA . PRO A 1 128 ? 7.353 -5.311 4.100 1.00 90.31 128 PRO A CA 1
ATOM 1061 C C . PRO A 1 128 ? 6.249 -4.412 3.528 1.00 90.31 128 PRO A C 1
ATOM 1063 O O . PRO A 1 128 ? 5.088 -4.497 3.936 1.00 90.31 128 PRO A O 1
ATOM 1066 N N . PHE A 1 129 ? 6.587 -3.623 2.508 1.00 92.94 129 PHE A N 1
ATOM 1067 C CA . PHE A 1 129 ? 5.618 -2.824 1.760 1.00 92.94 129 PHE A CA 1
ATOM 1068 C C . PHE A 1 129 ? 4.892 -3.674 0.706 1.00 92.94 129 PHE A C 1
ATOM 1070 O O . PHE A 1 129 ? 5.394 -3.915 -0.394 1.00 92.94 129 PHE A O 1
ATOM 1077 N N . LYS A 1 130 ? 3.686 -4.144 1.043 1.00 94.38 130 LYS A N 1
ATOM 1078 C CA . LYS A 1 130 ? 2.882 -5.047 0.199 1.00 94.38 130 LYS A CA 1
ATOM 1079 C C . LYS A 1 130 ? 2.076 -4.294 -0.868 1.00 94.38 130 LYS A C 1
ATOM 1081 O O . LYS A 1 130 ? 0.847 -4.205 -0.790 1.00 94.38 130 LYS A O 1
ATOM 1086 N N . LEU A 1 131 ? 2.758 -3.757 -1.878 1.00 95.19 131 LEU A N 1
ATOM 1087 C CA . LEU A 1 131 ? 2.110 -3.159 -3.049 1.00 95.19 131 LEU A CA 1
ATOM 1088 C C . LEU A 1 131 ? 1.501 -4.256 -3.932 1.00 95.19 131 LEU A C 1
ATOM 1090 O O . LEU A 1 131 ? 2.224 -4.977 -4.608 1.00 95.19 131 LEU A O 1
ATOM 1094 N N . LYS A 1 132 ? 0.170 -4.371 -3.949 1.00 97.25 132 LYS A N 1
ATOM 1095 C CA . LYS A 1 132 ? -0.541 -5.390 -4.742 1.00 97.25 132 LYS A CA 1
ATOM 1096 C C . LYS A 1 132 ? -1.046 -4.881 -6.080 1.00 97.25 132 LYS A C 1
ATOM 1098 O O . LYS A 1 132 ? -1.335 -5.678 -6.972 1.00 97.25 132 LYS A O 1
ATOM 1103 N N . SER A 1 133 ? -1.222 -3.573 -6.241 1.00 95.69 133 SER A N 1
ATOM 1104 C CA . SER A 1 133 ? -1.677 -3.001 -7.512 1.00 95.69 133 SER A CA 1
ATOM 1105 C C . SER A 1 133 ? -0.992 -1.691 -7.821 1.00 95.69 133 SER A C 1
ATOM 1107 O O . SER A 1 133 ? -0.963 -0.807 -6.967 1.00 95.69 133 SER A O 1
ATOM 1109 N N . LEU A 1 134 ? -0.499 -1.566 -9.050 1.00 92.31 134 LEU A N 1
ATOM 1110 C CA . LEU A 1 134 ? 0.185 -0.374 -9.523 1.00 92.31 134 LEU A CA 1
ATOM 1111 C C . LEU A 1 134 ? -0.270 -0.030 -10.942 1.00 92.31 134 LEU A C 1
ATOM 1113 O O . LEU A 1 134 ? 0.057 -0.724 -11.903 1.00 92.31 134 LEU A O 1
ATOM 1117 N N . PHE A 1 135 ? -1.045 1.045 -11.056 1.00 90.00 135 PHE A N 1
ATOM 1118 C CA . PHE A 1 135 ? -1.615 1.526 -12.309 1.00 90.00 135 PHE A CA 1
ATOM 1119 C C . PHE A 1 135 ? -1.227 2.984 -12.500 1.00 90.00 135 PHE A C 1
ATOM 1121 O O . PHE A 1 135 ? -1.965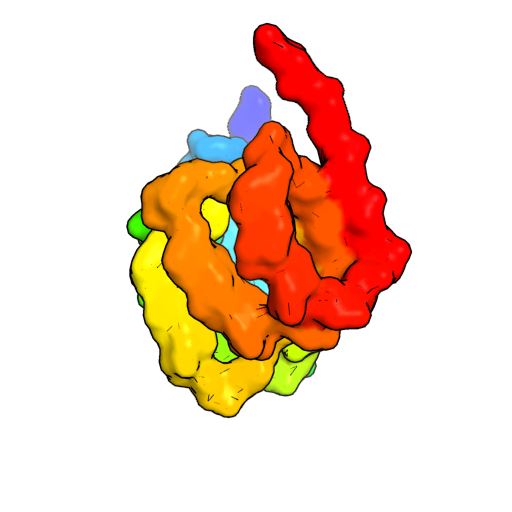 3.867 -12.084 1.00 90.00 135 PHE A O 1
ATOM 1128 N N . ILE A 1 136 ? -0.061 3.269 -13.069 1.00 80.00 136 ILE A N 1
ATOM 1129 C CA . ILE A 1 136 ? 0.443 4.645 -13.170 1.00 80.00 136 ILE A CA 1
ATOM 1130 C C . ILE A 1 136 ? 1.055 4.938 -14.536 1.00 80.00 136 ILE A C 1
ATOM 1132 O O . ILE A 1 136 ? 1.576 4.045 -15.201 1.00 80.00 136 ILE A O 1
ATOM 1136 N N . VAL A 1 137 ? 1.024 6.211 -14.929 1.00 77.75 137 VAL A N 1
ATOM 1137 C CA . VAL A 1 137 ? 1.84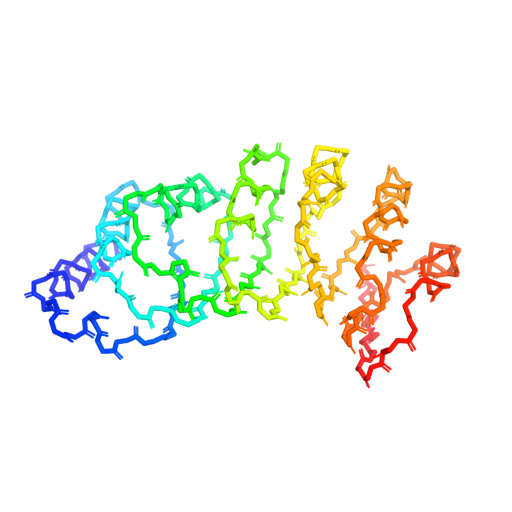1 6.705 -16.041 1.00 77.75 137 VAL A CA 1
ATOM 1138 C C . VAL A 1 137 ? 3.216 7.034 -15.473 1.00 77.75 137 VAL A C 1
ATOM 1140 O O . VAL A 1 137 ? 3.325 7.895 -14.606 1.00 77.75 137 VAL A O 1
ATOM 1143 N N . ILE A 1 138 ? 4.252 6.334 -15.935 1.00 77.31 138 ILE A N 1
ATOM 1144 C CA . ILE A 1 138 ? 5.633 6.572 -15.500 1.00 77.31 138 ILE A CA 1
ATOM 1145 C C . ILE A 1 138 ? 6.321 7.457 -16.524 1.00 77.31 138 ILE A C 1
ATOM 1147 O O . ILE A 1 138 ? 6.471 7.086 -17.691 1.00 77.31 138 ILE A O 1
ATOM 1151 N N . GLU A 1 139 ? 6.766 8.621 -16.069 1.00 79.75 139 GLU A N 1
ATOM 1152 C CA . GLU A 1 139 ? 7.620 9.496 -16.858 1.00 79.75 139 GLU A CA 1
ATOM 1153 C C . GLU A 1 139 ? 9.078 9.033 -16.807 1.00 79.75 139 GLU A C 1
ATOM 1155 O O . GLU A 1 139 ? 9.522 8.366 -15.871 1.00 79.75 139 GLU A O 1
ATOM 116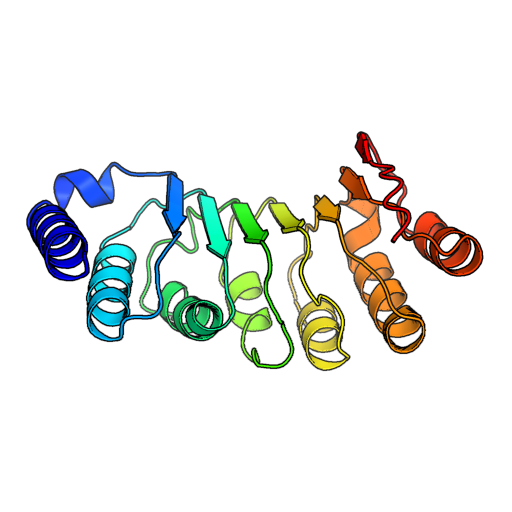0 N N . LYS A 1 140 ? 9.870 9.434 -17.807 1.00 82.44 140 LYS A N 1
ATOM 1161 C CA . LYS A 1 140 ? 11.284 9.046 -17.900 1.00 82.44 140 LYS A CA 1
ATOM 1162 C C . LYS A 1 140 ? 12.101 9.470 -16.670 1.00 82.44 140 LYS A C 1
ATOM 1164 O O . LYS A 1 140 ? 13.001 8.746 -16.259 1.00 82.44 140 LYS A O 1
ATOM 1169 N N . SER A 1 141 ? 11.763 10.613 -16.074 1.00 83.88 141 SER A N 1
ATOM 1170 C CA . SER A 1 141 ? 12.378 11.152 -14.853 1.00 83.88 141 SER A CA 1
ATOM 1171 C C . SER A 1 141 ? 12.124 10.298 -13.603 1.00 83.88 141 SER A C 1
ATOM 1173 O O . SER A 1 141 ? 12.854 10.423 -12.627 1.00 83.88 141 SER A O 1
ATOM 1175 N N . GLN A 1 142 ? 11.117 9.422 -13.625 1.00 84.25 142 GLN A N 1
ATOM 1176 C CA . GLN A 1 142 ? 10.662 8.650 -12.465 1.00 84.25 142 GLN A CA 1
ATOM 1177 C C . GLN A 1 142 ? 11.099 7.180 -12.509 1.00 84.25 142 GLN A C 1
ATOM 1179 O O . GLN A 1 142 ? 10.814 6.430 -11.577 1.00 84.25 142 GLN A O 1
ATOM 1184 N N . ILE A 1 143 ? 11.781 6.751 -13.578 1.00 86.06 143 ILE A N 1
ATOM 1185 C CA . ILE A 1 143 ? 12.150 5.344 -13.796 1.00 86.06 143 ILE A CA 1
ATOM 1186 C C . ILE A 1 143 ? 12.983 4.806 -12.632 1.00 86.06 143 ILE A C 1
ATOM 1188 O O . ILE A 1 143 ? 12.695 3.724 -12.137 1.00 86.06 143 ILE A O 1
ATOM 1192 N N . GLU A 1 144 ? 13.990 5.548 -12.176 1.00 89.19 144 GLU A N 1
ATOM 1193 C CA . GLU A 1 144 ? 14.871 5.092 -11.095 1.00 89.19 144 GLU A CA 1
ATOM 1194 C C . GLU A 1 144 ? 14.098 4.879 -9.785 1.00 89.19 144 GLU A C 1
ATOM 1196 O O . GLU A 1 144 ? 14.180 3.815 -9.173 1.00 89.19 144 GLU A O 1
ATOM 1201 N N . ALA A 1 145 ? 13.254 5.845 -9.414 1.00 88.50 145 ALA A N 1
ATOM 1202 C CA . ALA A 1 145 ? 12.363 5.744 -8.261 1.00 88.50 145 ALA A CA 1
ATOM 1203 C C . ALA A 1 145 ? 11.389 4.550 -8.382 1.00 88.50 145 ALA A C 1
ATOM 1205 O O . ALA A 1 145 ? 11.153 3.823 -7.411 1.00 88.50 145 ALA A O 1
ATOM 1206 N N . ALA A 1 146 ? 10.867 4.296 -9.589 1.00 88.00 146 ALA A N 1
ATOM 1207 C CA . ALA A 1 146 ? 10.018 3.140 -9.878 1.00 88.00 146 ALA A CA 1
ATOM 1208 C C . ALA A 1 146 ? 10.753 1.821 -9.651 1.00 88.00 146 ALA A C 1
ATOM 1210 O O . ALA A 1 146 ? 10.222 0.914 -9.014 1.00 88.00 146 ALA A O 1
ATOM 1211 N N . GLN A 1 147 ? 11.979 1.720 -10.166 1.00 91.12 147 GLN A N 1
ATOM 1212 C CA . GLN A 1 147 ? 12.807 0.528 -10.035 1.00 91.12 147 GLN A CA 1
ATOM 1213 C C . GLN A 1 147 ? 13.116 0.233 -8.569 1.00 91.12 147 GLN A C 1
ATOM 1215 O O . GLN A 1 147 ? 12.935 -0.902 -8.142 1.00 91.12 147 GLN A O 1
ATOM 1220 N N . GLN A 1 148 ? 13.510 1.242 -7.791 1.00 92.06 148 GLN A N 1
ATOM 1221 C CA . GLN A 1 148 ? 13.789 1.092 -6.360 1.00 92.06 148 GLN A CA 1
ATOM 1222 C C . GLN A 1 148 ? 12.542 0.645 -5.580 1.00 92.06 148 GLN A C 1
ATOM 1224 O O . GLN A 1 148 ? 12.592 -0.310 -4.807 1.00 92.06 148 GLN A O 1
ATOM 1229 N N . SER A 1 149 ? 11.387 1.264 -5.842 1.00 90.38 149 SER A N 1
ATOM 1230 C CA . SER A 1 149 ? 10.127 0.882 -5.186 1.00 90.38 149 SER A CA 1
ATOM 1231 C C . SER A 1 149 ? 9.693 -0.547 -5.547 1.00 90.38 149 SER A C 1
ATOM 1233 O O . SER A 1 149 ? 9.227 -1.304 -4.689 1.00 90.38 149 SER A O 1
ATOM 1235 N N . LEU A 1 150 ? 9.867 -0.952 -6.809 1.00 91.94 150 LEU A N 1
ATOM 1236 C CA . LEU A 1 150 ? 9.540 -2.301 -7.279 1.00 91.94 150 LEU A CA 1
ATOM 1237 C C . LEU A 1 150 ? 10.571 -3.354 -6.860 1.00 91.94 150 LEU A C 1
ATOM 1239 O O . LEU A 1 150 ? 10.208 -4.517 -6.734 1.00 91.94 150 LEU A O 1
ATOM 1243 N N . GLN A 1 151 ? 11.823 -2.990 -6.582 1.00 93.00 151 GLN A N 1
ATOM 1244 C CA . GLN A 1 151 ? 12.782 -3.916 -5.966 1.00 93.00 151 GLN A CA 1
ATOM 1245 C C . GLN A 1 151 ? 12.303 -4.397 -4.594 1.00 93.00 151 GLN A C 1
ATOM 1247 O O . GLN A 1 151 ? 12.512 -5.555 -4.250 1.00 93.00 151 GLN A O 1
ATOM 1252 N N . ILE A 1 152 ? 11.636 -3.522 -3.839 1.00 92.69 152 ILE A N 1
ATOM 1253 C CA . ILE A 1 152 ? 11.098 -3.836 -2.509 1.00 92.69 152 ILE A CA 1
ATOM 1254 C C . ILE A 1 152 ? 9.762 -4.571 -2.613 1.00 92.69 152 ILE A C 1
ATOM 1256 O O . ILE A 1 152 ? 9.500 -5.510 -1.864 1.00 92.69 152 ILE A O 1
ATOM 1260 N N . SER A 1 153 ? 8.896 -4.118 -3.521 1.00 92.81 153 SER A N 1
ATOM 1261 C CA . SER A 1 153 ? 7.477 -4.488 -3.503 1.00 92.81 153 SER A CA 1
ATOM 1262 C C . SER A 1 153 ? 7.000 -5.315 -4.696 1.00 92.81 153 SER A C 1
ATOM 1264 O O . SER A 1 153 ? 5.895 -5.851 -4.664 1.00 92.81 153 SER A O 1
ATOM 1266 N N . GLY A 1 154 ? 7.823 -5.467 -5.734 1.00 93.81 154 GLY A N 1
ATOM 1267 C CA . GLY A 1 154 ? 7.447 -6.096 -7.002 1.00 93.81 154 GLY A CA 1
ATOM 1268 C C . GLY A 1 154 ? 7.083 -7.577 -6.885 1.00 93.81 154 GLY A C 1
ATOM 1269 O O . GLY A 1 154 ? 6.234 -8.057 -7.635 1.00 93.81 154 GLY A O 1
ATOM 1270 N N . ASP A 1 155 ? 7.628 -8.283 -5.891 1.00 94.88 155 ASP A N 1
ATOM 1271 C CA . ASP A 1 155 ? 7.245 -9.669 -5.594 1.00 94.88 155 ASP A CA 1
ATOM 1272 C C . ASP A 1 155 ? 5.841 -9.770 -4.956 1.00 94.88 155 ASP A C 1
ATOM 1274 O O . ASP A 1 155 ? 5.212 -10.821 -5.030 1.00 94.88 155 ASP A O 1
ATOM 1278 N N . TYR A 1 156 ? 5.296 -8.695 -4.377 1.00 96.31 156 TYR A N 1
ATOM 1279 C CA . TYR A 1 156 ? 3.908 -8.657 -3.884 1.00 96.31 156 TYR A CA 1
ATOM 1280 C C . TYR A 1 156 ? 2.903 -8.200 -4.945 1.00 96.31 156 TYR A C 1
ATOM 1282 O O . TYR A 1 156 ? 1.693 -8.282 -4.715 1.00 96.31 156 TYR A O 1
ATOM 1290 N N . LEU A 1 157 ? 3.387 -7.697 -6.082 1.00 95.62 157 LEU A N 1
ATOM 1291 C CA . LEU A 1 157 ? 2.550 -7.073 -7.089 1.00 95.62 157 LEU A CA 1
ATOM 1292 C C . LEU A 1 157 ? 1.752 -8.133 -7.852 1.00 95.62 157 LEU A C 1
ATOM 1294 O O . LEU A 1 157 ? 2.319 -9.038 -8.459 1.00 95.62 157 LEU A O 1
ATOM 1298 N N . GLU A 1 158 ? 0.427 -7.992 -7.835 1.00 97.12 158 GLU A N 1
ATOM 1299 C CA . GLU A 1 158 ? -0.501 -8.909 -8.505 1.00 97.12 158 GLU A CA 1
ATOM 1300 C C . GLU A 1 158 ? -1.188 -8.248 -9.702 1.00 97.12 158 GLU A C 1
ATOM 1302 O O . GLU A 1 158 ? -1.542 -8.931 -10.660 1.00 97.12 158 GLU A O 1
ATOM 1307 N N . ASN A 1 159 ? -1.370 -6.925 -9.664 1.00 95.31 159 ASN A N 1
ATOM 1308 C CA . ASN A 1 159 ? -2.048 -6.176 -10.716 1.00 95.31 159 ASN A CA 1
ATOM 1309 C C . ASN A 1 159 ? -1.163 -5.026 -11.215 1.00 95.31 159 ASN A C 1
ATOM 1311 O O . ASN A 1 159 ? -0.723 -4.193 -10.419 1.00 95.31 159 ASN A O 1
ATOM 1315 N N . PHE A 1 160 ? -0.929 -4.943 -12.522 1.00 91.12 160 PHE A N 1
ATOM 1316 C CA . PHE A 1 160 ? -0.051 -3.925 -13.106 1.00 91.12 160 PHE A CA 1
ATOM 1317 C C . PHE A 1 160 ? -0.640 -3.329 -14.383 1.00 91.12 160 PHE A C 1
ATOM 1319 O O . PHE A 1 160 ? -1.218 -4.057 -15.190 1.00 91.12 160 PHE A O 1
ATOM 1326 N N . TRP A 1 161 ? -0.477 -2.020 -14.582 1.00 88.12 161 TRP A N 1
ATOM 1327 C CA . TRP A 1 161 ? -0.778 -1.358 -15.854 1.00 88.12 161 TRP A CA 1
ATOM 1328 C C . TRP A 1 161 ? 0.498 -0.990 -16.598 1.00 88.12 161 TRP A C 1
ATOM 1330 O O . TRP A 1 161 ? 1.413 -0.393 -16.031 1.00 88.12 161 TRP A O 1
ATOM 1340 N N . PHE A 1 162 ? 0.530 -1.301 -17.889 1.00 74.00 162 PHE A N 1
ATOM 1341 C CA . PHE A 1 162 ? 1.629 -0.913 -18.759 1.00 74.00 162 PHE A CA 1
ATOM 1342 C C . PHE A 1 162 ? 1.594 0.563 -19.149 1.00 74.00 162 PHE A C 1
ATOM 1344 O O . PHE A 1 162 ? 0.576 1.073 -19.612 1.00 74.00 162 PHE A O 1
ATOM 1351 N N . SER A 1 163 ? 2.757 1.213 -19.066 1.00 71.50 163 SER A N 1
ATOM 1352 C CA . SER A 1 163 ? 2.965 2.526 -19.679 1.00 71.50 163 SER A CA 1
ATOM 1353 C C . SER A 1 163 ? 3.051 2.406 -21.208 1.00 71.50 163 SER A C 1
ATOM 1355 O O . SER A 1 163 ? 3.354 1.338 -21.739 1.00 71.50 163 SER A O 1
ATOM 1357 N N . TYR A 1 164 ? 2.883 3.508 -21.938 1.00 72.94 164 TYR A N 1
ATOM 1358 C CA . TYR A 1 164 ? 3.042 3.535 -23.403 1.00 72.94 164 TYR A CA 1
ATOM 1359 C C . TYR A 1 164 ? 4.490 3.396 -23.890 1.00 72.94 164 TYR A C 1
ATOM 1361 O O . TYR A 1 164 ? 4.750 3.414 -25.090 1.00 72.94 164 TYR A O 1
ATOM 1369 N N . ASN A 1 165 ? 5.456 3.279 -22.980 1.00 78.62 165 ASN A N 1
ATOM 1370 C CA . ASN A 1 165 ? 6.864 3.246 -23.326 1.00 78.62 165 ASN A CA 1
ATOM 1371 C C . ASN A 1 165 ? 7.434 1.839 -23.118 1.00 78.62 165 ASN A C 1
ATOM 1373 O O . ASN A 1 165 ? 7.716 1.421 -21.994 1.00 78.62 165 ASN A O 1
ATOM 1377 N N . ALA A 1 166 ? 7.649 1.120 -24.223 1.00 81.19 166 ALA A N 1
ATOM 1378 C CA . ALA A 1 166 ? 8.178 -0.244 -24.207 1.00 81.19 166 ALA A CA 1
ATOM 1379 C C . ALA A 1 166 ? 9.528 -0.353 -23.472 1.00 81.19 166 ALA A C 1
ATOM 1381 O O . ALA A 1 166 ? 9.738 -1.300 -22.715 1.00 81.19 166 ALA A O 1
ATOM 1382 N N . SER A 1 167 ? 10.408 0.645 -23.621 1.00 84.81 167 SER A N 1
ATOM 1383 C CA . SER A 1 167 ? 11.699 0.681 -22.922 1.00 84.81 167 SER A CA 1
ATOM 1384 C C . SER A 1 167 ? 11.533 0.824 -21.408 1.00 84.81 167 SER A C 1
ATOM 1386 O O . SER A 1 167 ? 12.320 0.248 -20.660 1.00 84.81 167 SER A O 1
ATOM 1388 N N . ILE A 1 168 ? 10.548 1.595 -20.939 1.00 83.56 168 ILE A N 1
ATOM 1389 C CA . ILE A 1 168 ? 10.251 1.712 -19.503 1.00 83.56 168 ILE A CA 1
ATOM 1390 C C . ILE A 1 168 ? 9.692 0.386 -18.998 1.00 83.56 168 ILE A C 1
ATOM 1392 O O . ILE A 1 168 ? 10.190 -0.166 -18.021 1.00 83.56 168 ILE A O 1
ATOM 1396 N N . ASN A 1 169 ? 8.714 -0.171 -19.707 1.00 83.38 169 ASN A N 1
ATOM 1397 C CA . ASN A 1 169 ? 8.083 -1.429 -19.325 1.00 83.38 169 ASN A CA 1
ATOM 1398 C C . ASN A 1 169 ? 9.106 -2.565 -19.199 1.00 83.38 169 ASN A C 1
ATOM 1400 O O . ASN A 1 169 ? 9.121 -3.257 -18.184 1.00 83.38 169 ASN A O 1
ATOM 1404 N N . GLN A 1 170 ? 10.019 -2.709 -20.166 1.00 86.25 170 GLN A N 1
ATOM 1405 C CA . GLN A 1 170 ? 11.086 -3.714 -20.119 1.00 86.25 170 GLN A CA 1
ATOM 1406 C C . GLN A 1 170 ? 11.945 -3.588 -18.851 1.00 86.25 170 GLN A C 1
ATOM 1408 O O . GLN A 1 170 ? 12.325 -4.591 -18.246 1.00 86.25 170 GLN A O 1
ATOM 1413 N N . GLN A 1 171 ? 12.233 -2.358 -18.424 1.00 88.50 171 GLN A N 1
ATOM 1414 C CA . GLN A 1 171 ? 13.040 -2.104 -17.237 1.00 88.50 171 GLN A CA 1
ATOM 1415 C C . GLN A 1 171 ? 12.313 -2.412 -15.922 1.00 88.50 171 GLN A C 1
ATOM 1417 O O . GLN A 1 171 ? 12.981 -2.734 -14.942 1.00 88.50 171 GLN A O 1
ATOM 1422 N N . LEU A 1 172 ? 10.982 -2.315 -15.884 1.00 88.62 172 LEU A N 1
ATOM 1423 C CA . LEU A 1 172 ? 10.185 -2.499 -14.664 1.00 88.62 172 LEU A CA 1
ATOM 1424 C C . LEU A 1 172 ? 9.665 -3.931 -14.502 1.00 88.62 172 LEU A C 1
ATOM 1426 O O . LEU A 1 172 ? 9.622 -4.452 -13.387 1.00 88.62 172 LEU A O 1
ATOM 1430 N N . LEU A 1 173 ? 9.329 -4.598 -15.609 1.00 88.56 173 LEU A N 1
ATOM 1431 C CA . LEU A 1 173 ? 8.775 -5.955 -15.601 1.00 88.56 173 LEU A CA 1
ATOM 1432 C C . LEU A 1 173 ? 9.680 -6.979 -14.921 1.00 88.56 173 LEU A C 1
ATOM 1434 O O . LEU A 1 173 ? 9.180 -7.909 -14.297 1.00 88.56 173 LEU A O 1
ATOM 1438 N N . LYS A 1 174 ? 11.004 -6.791 -14.982 1.00 92.12 174 LYS A N 1
ATOM 1439 C CA . LYS A 1 174 ? 11.971 -7.692 -14.334 1.00 92.12 174 LYS A CA 1
ATOM 1440 C C . LYS A 1 174 ? 11.789 -7.804 -12.811 1.00 92.12 174 LYS A C 1
ATOM 1442 O O . LYS A 1 174 ? 12.286 -8.755 -12.218 1.00 92.12 174 LYS A O 1
ATOM 1447 N N . TYR A 1 175 ? 11.087 -6.855 -12.188 1.00 92.75 175 TYR A N 1
ATOM 1448 C CA . TYR A 1 175 ? 10.775 -6.864 -10.757 1.00 92.75 175 TYR A CA 1
ATOM 1449 C C . TYR A 1 175 ? 9.381 -7.426 -10.437 1.00 92.75 175 TYR A C 1
ATOM 1451 O O . TYR A 1 175 ? 9.093 -7.711 -9.282 1.00 92.75 175 TYR A O 1
ATOM 1459 N N . CYS A 1 176 ? 8.508 -7.591 -11.434 1.00 90.81 176 CYS A N 1
ATOM 1460 C CA . CYS A 1 176 ? 7.092 -7.911 -11.251 1.00 90.81 176 CYS A CA 1
ATOM 1461 C C . CYS A 1 176 ? 6.835 -9.410 -11.485 1.00 90.81 176 CYS A C 1
ATOM 1463 O O . CYS A 1 176 ? 6.353 -9.801 -12.548 1.00 90.81 176 CYS A O 1
ATOM 1465 N N . LYS A 1 177 ? 7.188 -10.269 -10.521 1.00 90.19 177 LYS A N 1
ATOM 1466 C CA . LYS A 1 177 ? 7.202 -11.733 -10.733 1.00 90.19 177 LYS A CA 1
ATOM 1467 C C . LYS A 1 177 ? 5.841 -12.427 -10.600 1.00 90.19 177 LYS A C 1
ATOM 1469 O O . LYS A 1 177 ? 5.672 -13.513 -11.142 1.00 90.19 177 LYS A O 1
ATOM 1474 N N . ASN A 1 178 ? 4.884 -11.816 -9.899 1.00 94.38 178 ASN A N 1
ATOM 1475 C CA . ASN A 1 178 ? 3.634 -12.467 -9.480 1.00 94.38 178 ASN A CA 1
ATOM 1476 C C . ASN A 1 178 ? 2.371 -11.833 -10.089 1.00 94.38 178 ASN A C 1
ATOM 1478 O O . ASN A 1 178 ? 1.286 -11.911 -9.508 1.00 94.38 178 ASN A O 1
ATOM 1482 N N . ILE A 1 179 ? 2.497 -11.216 -11.270 1.00 94.00 179 ILE A N 1
ATOM 1483 C CA . ILE A 1 179 ? 1.372 -10.567 -11.951 1.00 94.00 179 ILE A CA 1
ATOM 1484 C C . ILE A 1 179 ? 0.299 -11.596 -12.323 1.00 94.00 179 ILE A C 1
ATOM 1486 O O . ILE A 1 179 ? 0.548 -12.549 -13.057 1.00 94.00 179 ILE A O 1
ATOM 1490 N N . LYS A 1 180 ? -0.917 -11.356 -11.834 1.00 95.12 180 LYS A N 1
ATOM 1491 C CA . LYS A 1 180 ? -2.143 -12.107 -12.132 1.00 95.12 180 LYS A CA 1
ATOM 1492 C C . LYS A 1 180 ? -3.033 -11.351 -13.110 1.00 95.12 180 LYS A C 1
ATOM 1494 O O . LYS A 1 180 ? -3.618 -11.959 -14.000 1.00 95.12 180 LYS A O 1
ATOM 1499 N N . LEU A 1 181 ? -3.132 -10.032 -12.944 1.00 91.38 181 LEU A N 1
ATOM 1500 C CA . LEU A 1 181 ? -3.874 -9.159 -13.843 1.00 91.38 181 LEU A CA 1
ATOM 1501 C C . LEU A 1 181 ? -2.931 -8.135 -14.454 1.00 91.38 181 LEU A C 1
ATOM 1503 O O . LEU A 1 181 ? -2.353 -7.290 -13.771 1.00 91.38 181 LEU A O 1
ATOM 1507 N N . LEU A 1 182 ? -2.838 -8.176 -15.771 1.00 87.56 182 LEU A N 1
ATOM 1508 C CA . LEU A 1 182 ? -2.126 -7.178 -16.537 1.00 87.56 182 LEU A CA 1
ATOM 1509 C C . LEU A 1 182 ? -3.147 -6.324 -17.278 1.00 87.56 182 LEU A C 1
ATOM 1511 O O . LEU A 1 182 ? -3.910 -6.834 -18.097 1.00 87.56 182 LEU A O 1
ATOM 1515 N N . TYR A 1 183 ? -3.175 -5.033 -16.974 1.00 83.81 183 TYR A N 1
ATOM 1516 C CA . TYR A 1 183 ? -3.976 -4.074 -17.713 1.00 83.81 183 TYR A CA 1
ATOM 1517 C C . TYR A 1 183 ? -3.120 -3.453 -18.815 1.00 83.81 183 TYR A C 1
ATOM 1519 O O . TYR A 1 183 ? -1.973 -3.050 -18.602 1.00 83.81 183 TYR A O 1
ATOM 1527 N N . PHE A 1 184 ? -3.704 -3.352 -20.000 1.00 75.50 184 PHE A N 1
ATOM 1528 C CA . PHE A 1 184 ? -3.163 -2.608 -21.122 1.00 75.50 184 PHE A CA 1
ATOM 1529 C C . PHE A 1 184 ? -4.303 -1.748 -21.650 1.00 75.50 184 PHE A C 1
ATOM 1531 O O . PHE A 1 184 ? -5.359 -2.260 -22.011 1.00 75.50 184 PHE A O 1
ATOM 1538 N N . GLY A 1 185 ? -4.116 -0.435 -21.619 1.00 64.38 185 GLY A N 1
ATOM 1539 C CA . GLY A 1 185 ? -5.089 0.518 -22.131 1.00 64.38 185 GLY A CA 1
ATOM 1540 C C . GLY A 1 185 ? -4.393 1.342 -23.190 1.00 64.38 185 GLY A C 1
ATOM 1541 O O . GLY A 1 185 ? -3.360 1.924 -22.885 1.00 64.38 185 GLY A O 1
ATOM 1542 N N . MET A 1 186 ? -4.924 1.351 -24.409 1.00 54.19 186 MET A N 1
ATOM 1543 C CA . MET A 1 186 ? -4.486 2.246 -25.475 1.00 54.19 186 MET A CA 1
ATOM 1544 C C . MET A 1 186 ? -5.317 3.525 -25.393 1.00 54.19 186 MET A C 1
ATOM 1546 O O . MET A 1 186 ? -6.436 3.555 -25.888 1.00 54.19 186 MET A O 1
ATOM 1550 N N . TYR A 1 187 ? -4.812 4.563 -24.731 1.00 50.78 187 TYR A N 1
ATOM 1551 C CA . TYR A 1 187 ? -5.277 5.928 -24.973 1.00 50.78 187 TYR A CA 1
ATOM 1552 C C . TYR A 1 187 ? -4.316 6.575 -25.964 1.00 50.78 187 TYR A C 1
ATOM 1554 O O . TYR A 1 187 ? -3.257 7.074 -25.581 1.00 50.78 187 TYR A O 1
ATOM 1562 N N . GLU A 1 188 ? -4.692 6.551 -27.240 1.00 41.84 188 GLU A N 1
ATOM 1563 C CA . GLU A 1 188 ? -4.214 7.556 -28.184 1.00 41.84 188 GLU A CA 1
ATOM 1564 C C . GLU A 1 188 ? -4.810 8.901 -27.747 1.00 41.84 188 GLU A C 1
ATOM 1566 O O . GLU A 1 188 ? -6.015 9.003 -27.500 1.00 41.84 188 GLU A O 1
ATOM 1571 N N . LYS A 1 189 ? -3.948 9.898 -27.546 1.00 44.22 189 LYS A N 1
ATOM 1572 C CA . LYS A 1 189 ? -4.363 11.294 -27.405 1.00 44.22 189 LYS A CA 1
ATOM 1573 C C . LYS A 1 189 ? -4.448 11.924 -28.783 1.00 44.22 189 LYS A C 1
ATOM 1575 O O . LYS A 1 189 ? -3.514 11.666 -29.573 1.00 44.22 189 LYS A O 1
#